Protein AF-A0A7V8BS96-F1 (afdb_monomer_lite)

Foldseek 3Di:
DPDQLQPLCPQPQLVVVLVVLLCLLQNPPDQPFWDKAKPPDDVLLQVLQLVQLDPDDDSPDGSSVSLSVSLSVQSSQCSRQQKWKWFWDDDPQHIHIHTQDHSQWDDDPQWIWGQDPVRDTDIDGCLRMQMQGQFVLCPTRVVSSVLSNVSSVLRVQDDPPVSVVVVCVVPVPDDNVVSNVVSQVVNCVSCVSLLDDGPDPPPCVVVDDPLSNLLSVLSNSLSSLSSSVSSVVSVQVVSCVSCVVNVHPMTMDIDGDNVNVVSVVVSVCSVVVNDDPVNSVVVVVVD

Structure (mmCIF, N/CA/C/O backbone):
data_AF-A0A7V8BS96-F1
#
_entry.id   AF-A0A7V8BS96-F1
#
loop_
_atom_site.group_PDB
_atom_site.id
_atom_site.type_symbol
_atom_site.label_atom_id
_atom_site.label_alt_id
_atom_site.label_comp_id
_atom_site.label_asym_id
_atom_site.label_entity_id
_atom_site.label_seq_id
_atom_site.pdbx_PDB_ins_code
_atom_site.Cartn_x
_atom_site.Cartn_y
_atom_site.Cartn_z
_atom_site.occupancy
_atom_site.B_iso_or_equiv
_atom_site.auth_seq_id
_atom_site.auth_comp_id
_atom_site.auth_asym_id
_atom_site.auth_atom_id
_atom_site.pdbx_PDB_model_num
ATOM 1 N N . MET A 1 1 ? 28.090 14.212 5.939 1.00 31.97 1 MET A N 1
ATOM 2 C CA . MET A 1 1 ? 26.744 14.794 5.754 1.00 31.97 1 MET A CA 1
ATOM 3 C C . MET A 1 1 ? 25.728 13.673 5.865 1.00 31.97 1 MET A C 1
ATOM 5 O O . MET A 1 1 ? 25.806 12.738 5.082 1.00 31.97 1 MET A O 1
ATOM 9 N N . LYS A 1 2 ? 24.848 13.698 6.874 1.00 28.78 2 LYS A N 1
ATOM 10 C CA . LYS A 1 2 ? 23.670 12.822 6.888 1.00 28.78 2 LYS A CA 1
ATOM 11 C C . LYS A 1 2 ? 22.695 13.436 5.888 1.00 28.78 2 LYS A C 1
ATOM 13 O O . LYS A 1 2 ? 22.121 14.475 6.190 1.00 28.78 2 LYS A O 1
ATOM 18 N N . THR A 1 3 ? 22.607 12.871 4.690 1.00 35.53 3 THR A N 1
ATOM 19 C CA . THR A 1 3 ? 21.490 13.151 3.784 1.00 35.53 3 THR A CA 1
ATOM 20 C C . THR A 1 3 ? 20.200 12.860 4.542 1.00 35.53 3 THR A C 1
ATOM 22 O O . THR A 1 3 ? 20.134 11.877 5.294 1.00 35.53 3 THR A O 1
ATOM 25 N N . ASN A 1 4 ? 19.209 13.745 4.426 1.00 46.50 4 ASN A N 1
ATOM 26 C CA . ASN A 1 4 ? 17.898 13.475 4.998 1.00 46.50 4 ASN A CA 1
ATOM 27 C C . ASN A 1 4 ? 17.419 12.162 4.380 1.00 46.50 4 ASN A C 1
ATOM 29 O O . ASN A 1 4 ? 17.617 11.923 3.187 1.00 46.50 4 ASN A O 1
ATOM 33 N N . SER A 1 5 ? 16.842 11.273 5.193 1.00 56.34 5 SER A N 1
ATOM 34 C CA . SER A 1 5 ? 16.535 9.905 4.759 1.00 56.34 5 SER A CA 1
ATOM 35 C C . SER A 1 5 ? 15.611 9.843 3.549 1.00 56.34 5 SER A C 1
ATOM 37 O O . SER A 1 5 ? 15.533 8.775 2.957 1.00 56.34 5 SER A O 1
ATOM 39 N N . ASP A 1 6 ? 14.985 10.966 3.189 1.00 63.28 6 ASP A N 1
ATOM 40 C CA . ASP A 1 6 ? 13.879 11.106 2.254 1.00 63.28 6 ASP A CA 1
ATOM 41 C C . ASP A 1 6 ? 14.216 11.991 1.035 1.00 63.28 6 ASP A C 1
ATOM 43 O O . ASP A 1 6 ? 13.359 12.177 0.174 1.00 63.28 6 ASP A O 1
ATOM 47 N N . ASP A 1 7 ? 15.457 12.488 0.899 1.00 63.16 7 ASP A N 1
ATOM 48 C CA . ASP A 1 7 ? 15.872 13.357 -0.227 1.00 63.16 7 ASP A CA 1
ATOM 49 C C . ASP A 1 7 ? 15.640 12.693 -1.602 1.00 63.16 7 ASP A C 1
ATOM 51 O O . ASP A 1 7 ? 15.415 13.359 -2.614 1.00 63.16 7 ASP A O 1
ATOM 55 N N . TYR A 1 8 ? 15.615 11.358 -1.633 1.00 65.31 8 TYR A N 1
ATOM 56 C CA . TYR A 1 8 ? 15.356 10.562 -2.832 1.00 65.31 8 TYR A CA 1
ATOM 57 C C . TYR A 1 8 ? 13.919 10.702 -3.376 1.00 65.31 8 TYR A C 1
ATOM 59 O O . TYR A 1 8 ? 13.655 10.379 -4.534 1.00 65.31 8 TYR A O 1
ATOM 67 N N . LEU A 1 9 ? 12.973 11.198 -2.569 1.00 64.94 9 LEU A N 1
ATOM 68 C CA . LEU A 1 9 ? 11.572 11.378 -2.969 1.00 64.94 9 LEU A CA 1
ATOM 69 C C . LEU A 1 9 ? 11.361 12.560 -3.927 1.00 64.94 9 LEU A C 1
ATOM 71 O O . LEU A 1 9 ? 10.287 12.677 -4.512 1.00 64.94 9 LEU A O 1
ATOM 75 N N . HIS A 1 10 ? 12.370 13.416 -4.111 1.00 69.19 10 HIS A N 1
ATOM 76 C CA . HIS A 1 10 ? 12.321 14.548 -5.041 1.00 69.19 10 HIS A CA 1
ATOM 77 C C . HIS A 1 10 ? 12.747 14.189 -6.472 1.00 69.19 10 HIS A C 1
ATOM 79 O O . HIS A 1 10 ? 12.665 15.027 -7.369 1.00 69.19 10 HIS A O 1
ATOM 85 N N . SER A 1 11 ? 13.178 12.946 -6.711 1.00 78.50 11 SER A N 1
ATOM 86 C CA . SER A 1 11 ? 13.461 12.446 -8.057 1.00 78.50 11 SER A CA 1
ATOM 87 C C . SER A 1 11 ? 12.189 12.437 -8.914 1.00 78.50 11 SER A C 1
ATOM 89 O O . SER A 1 11 ? 11.176 11.861 -8.518 1.00 78.50 11 SER A O 1
ATOM 91 N N . ALA A 1 12 ? 12.247 13.024 -10.115 1.00 77.62 12 ALA A N 1
ATOM 92 C CA . ALA A 1 12 ? 11.118 13.056 -11.049 1.00 77.62 12 ALA A CA 1
ATOM 93 C C . ALA A 1 12 ? 10.654 11.640 -11.431 1.00 77.62 12 ALA A C 1
ATOM 95 O O . ALA A 1 12 ? 9.458 11.349 -11.433 1.00 77.62 12 ALA A O 1
ATOM 96 N N . THR A 1 13 ? 11.598 10.728 -11.683 1.00 80.31 13 THR A N 1
ATOM 97 C CA . THR A 1 13 ? 11.292 9.321 -11.969 1.00 80.31 13 THR A CA 1
ATOM 98 C C . THR A 1 13 ? 10.613 8.624 -10.792 1.00 80.31 13 THR A C 1
ATOM 100 O O . THR A 1 13 ? 9.647 7.885 -10.994 1.00 80.31 13 THR A O 1
ATOM 103 N N . VAL A 1 14 ? 11.088 8.864 -9.565 1.00 86.81 14 VAL A N 1
ATOM 104 C CA . VAL A 1 14 ? 10.445 8.323 -8.360 1.00 86.81 14 VAL A CA 1
ATOM 105 C C . VAL A 1 14 ? 9.047 8.906 -8.225 1.00 86.81 14 VAL A C 1
ATOM 107 O O . VAL A 1 14 ? 8.104 8.143 -8.080 1.00 86.81 14 VAL A O 1
ATOM 110 N N . HIS A 1 15 ? 8.878 10.218 -8.365 1.00 86.94 15 HIS A N 1
ATOM 111 C CA . HIS A 1 15 ? 7.572 10.865 -8.279 1.00 86.94 15 HIS A CA 1
ATOM 112 C C . HIS A 1 15 ? 6.551 10.262 -9.255 1.00 86.94 15 HIS A C 1
ATOM 114 O O . HIS A 1 15 ? 5.447 9.915 -8.842 1.00 86.94 15 HIS A O 1
ATOM 120 N N . MET A 1 16 ? 6.923 10.075 -10.528 1.00 87.94 16 MET A N 1
ATOM 121 C CA . MET A 1 16 ? 6.046 9.441 -11.523 1.00 87.94 16 MET A CA 1
ATOM 122 C C . MET A 1 16 ? 5.705 7.997 -11.150 1.00 87.94 16 MET A C 1
ATOM 124 O O . MET A 1 16 ? 4.547 7.599 -11.230 1.00 87.94 16 MET A O 1
ATOM 128 N N . PHE A 1 17 ? 6.694 7.226 -10.684 1.00 91.31 17 PHE A N 1
ATOM 129 C CA . PHE A 1 17 ? 6.448 5.873 -10.193 1.00 91.31 17 PHE A CA 1
ATOM 130 C C . PHE A 1 17 ? 5.466 5.864 -9.017 1.00 91.31 17 PHE A C 1
ATOM 132 O O . PHE A 1 17 ? 4.531 5.068 -9.014 1.00 91.31 17 PHE A O 1
ATOM 139 N N . LEU A 1 18 ? 5.655 6.743 -8.030 1.00 91.88 18 LEU A N 1
ATOM 140 C CA . LEU A 1 18 ? 4.786 6.834 -6.858 1.00 91.88 18 LEU A CA 1
ATOM 141 C C . LEU A 1 18 ? 3.351 7.203 -7.259 1.00 91.88 18 LEU A C 1
ATOM 143 O O . LEU A 1 18 ? 2.397 6.604 -6.760 1.00 91.88 18 LEU A O 1
ATOM 147 N N . GLU A 1 19 ? 3.196 8.155 -8.178 1.00 88.81 19 GLU A N 1
ATOM 148 C CA . GLU A 1 19 ? 1.904 8.563 -8.730 1.00 88.81 19 GLU A CA 1
ATOM 149 C C . GLU A 1 19 ? 1.204 7.385 -9.426 1.00 88.81 19 GLU A C 1
ATOM 151 O O . GLU A 1 19 ? 0.099 7.003 -9.038 1.00 88.81 19 GLU A O 1
ATOM 156 N N . ASP A 1 20 ? 1.865 6.754 -10.400 1.00 90.44 20 ASP A N 1
ATOM 157 C CA . ASP A 1 20 ? 1.295 5.643 -11.168 1.00 90.44 20 ASP A CA 1
ATOM 158 C C . ASP A 1 20 ? 0.990 4.431 -10.283 1.00 90.44 20 ASP A C 1
ATOM 160 O O . ASP A 1 20 ? -0.046 3.775 -10.434 1.00 90.44 20 ASP A O 1
ATOM 164 N N . PHE A 1 21 ? 1.873 4.133 -9.328 1.00 92.38 21 PHE A N 1
ATOM 165 C CA . PHE A 1 21 ? 1.710 2.986 -8.452 1.00 92.38 21 PHE A CA 1
ATOM 166 C C . PHE A 1 21 ? 0.558 3.193 -7.465 1.00 92.38 21 PHE A C 1
ATOM 168 O O . PHE A 1 21 ? -0.299 2.316 -7.360 1.00 92.38 21 PHE A O 1
ATOM 175 N N . SER A 1 22 ? 0.482 4.358 -6.814 1.00 90.56 22 SER A N 1
ATOM 176 C CA . SER A 1 22 ? -0.591 4.683 -5.863 1.00 90.56 22 SER A CA 1
ATOM 177 C C . SER A 1 22 ? -1.971 4.744 -6.522 1.00 90.56 22 SER A C 1
ATOM 179 O O . SER A 1 22 ? -2.917 4.150 -5.998 1.00 90.56 22 SER A O 1
ATOM 181 N N . ASN A 1 23 ? -2.077 5.365 -7.701 1.00 86.25 23 ASN A N 1
ATOM 182 C CA . ASN A 1 23 ? -3.340 5.499 -8.428 1.00 86.25 23 ASN A CA 1
ATOM 183 C C . ASN A 1 23 ? -3.934 4.153 -8.862 1.00 86.25 23 ASN A C 1
ATOM 185 O O . ASN A 1 23 ? -5.154 4.014 -8.916 1.00 86.25 23 ASN A O 1
ATOM 189 N N . GLY A 1 24 ? -3.110 3.143 -9.151 1.00 87.38 24 GLY A N 1
ATOM 190 C CA . GLY A 1 24 ? -3.628 1.820 -9.512 1.00 87.38 24 GLY A CA 1
ATOM 191 C C . GLY A 1 24 ? -3.949 0.905 -8.327 1.00 87.38 24 GLY A C 1
ATOM 192 O O . GLY A 1 24 ? -4.625 -0.105 -8.530 1.00 87.38 24 GLY A O 1
ATOM 193 N N . ILE A 1 25 ? -3.519 1.249 -7.102 1.00 90.25 25 ILE A N 1
ATOM 194 C CA . ILE A 1 25 ? -3.887 0.514 -5.879 1.00 90.25 25 ILE A CA 1
ATOM 195 C C . ILE A 1 25 ? -5.345 0.821 -5.526 1.00 90.25 25 ILE A C 1
ATOM 197 O O . ILE A 1 25 ? -6.174 -0.086 -5.515 1.00 90.25 25 ILE A O 1
ATOM 201 N N . ILE A 1 26 ? -5.697 2.089 -5.288 1.00 86.69 26 ILE A N 1
ATOM 202 C CA . ILE A 1 26 ? -7.090 2.512 -5.061 1.00 86.69 26 ILE A CA 1
ATOM 203 C C . ILE A 1 26 ? -7.372 3.761 -5.908 1.00 86.69 26 ILE A C 1
ATOM 205 O O . ILE A 1 26 ? -7.056 4.871 -5.474 1.00 86.69 26 ILE A O 1
ATOM 209 N N . PRO A 1 27 ? -7.980 3.602 -7.098 1.00 78.00 27 PRO A N 1
ATOM 210 C CA . PRO A 1 27 ? -8.189 4.707 -8.028 1.00 78.00 27 PRO A CA 1
ATOM 211 C C . PRO A 1 27 ? -9.052 5.837 -7.456 1.00 78.00 27 PRO A C 1
ATOM 213 O O . PRO A 1 27 ? -9.995 5.614 -6.685 1.00 78.00 27 PRO A O 1
ATOM 216 N N . TYR A 1 28 ? -8.760 7.069 -7.873 1.00 72.94 28 TYR A N 1
ATOM 217 C CA . TYR A 1 28 ? -9.644 8.216 -7.660 1.00 72.94 28 TYR A CA 1
ATOM 218 C C . TYR A 1 28 ? -10.843 8.144 -8.610 1.00 72.94 28 TYR A C 1
ATOM 220 O O . TYR A 1 28 ? -10.723 7.690 -9.743 1.00 72.94 28 TYR A O 1
ATOM 228 N N . GLY A 1 29 ? -12.021 8.567 -8.145 1.00 66.56 29 GLY A N 1
ATOM 229 C CA . GLY A 1 29 ? -13.239 8.618 -8.969 1.00 66.56 29 GLY A CA 1
ATOM 230 C C . GLY A 1 29 ? -13.900 7.266 -9.273 1.00 66.56 29 GLY A C 1
ATOM 231 O O . GLY A 1 29 ? -15.069 7.243 -9.647 1.00 66.56 29 GLY A O 1
ATOM 232 N N . HIS A 1 30 ? -13.218 6.143 -9.034 1.00 63.84 30 HIS A N 1
ATOM 233 C CA . HIS A 1 30 ? -13.801 4.805 -9.118 1.00 63.84 30 HIS A CA 1
ATOM 234 C C . HIS A 1 30 ? -13.904 4.166 -7.735 1.00 63.84 30 HIS A C 1
ATOM 236 O O . HIS A 1 30 ? -12.963 4.188 -6.939 1.00 63.84 30 HIS A O 1
ATOM 242 N N . ARG A 1 31 ? -15.072 3.591 -7.436 1.00 65.81 31 ARG A N 1
ATOM 243 C CA . ARG A 1 31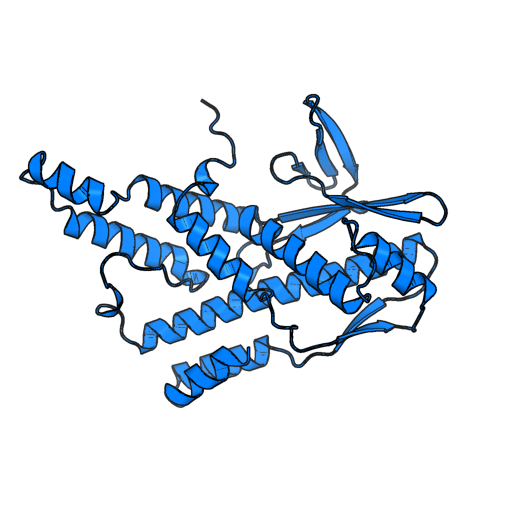 ? -15.229 2.723 -6.269 1.00 65.81 31 ARG A CA 1
ATOM 244 C C . ARG A 1 31 ? -14.614 1.365 -6.617 1.00 65.81 31 ARG A C 1
ATOM 246 O O . ARG A 1 31 ? -14.956 0.833 -7.673 1.00 65.81 31 ARG A O 1
ATOM 253 N N . PRO A 1 32 ? -13.720 0.810 -5.775 1.00 67.38 32 PRO A N 1
ATOM 254 C CA . PRO A 1 32 ? -13.247 -0.549 -5.981 1.00 67.38 32 PRO A CA 1
ATOM 255 C C . PRO A 1 32 ? -14.453 -1.482 -6.089 1.00 67.38 32 PRO A C 1
ATOM 257 O O . PRO A 1 32 ? -15.445 -1.297 -5.382 1.00 67.38 32 PRO A O 1
ATOM 260 N N . SER A 1 33 ? -14.373 -2.481 -6.966 1.00 66.38 33 SER A N 1
ATOM 261 C CA . SER A 1 33 ? -15.380 -3.533 -7.038 1.00 66.38 33 SER A CA 1
ATOM 262 C C . SER A 1 33 ? -15.438 -4.244 -5.686 1.00 66.38 33 SER A C 1
ATOM 264 O O . SER A 1 33 ? -14.505 -4.957 -5.312 1.00 66.38 33 SER A O 1
ATOM 266 N N . GLY A 1 34 ? -16.506 -4.020 -4.928 1.00 74.50 34 GLY A N 1
ATOM 267 C CA . GLY A 1 34 ? -16.757 -4.698 -3.663 1.00 74.50 34 GLY A CA 1
ATOM 268 C C . GLY A 1 34 ? -17.340 -3.798 -2.580 1.00 74.50 34 GLY A C 1
ATOM 269 O O . GLY A 1 34 ? -17.236 -2.572 -2.621 1.00 74.50 34 GLY A O 1
ATOM 270 N N . THR A 1 35 ? -17.955 -4.438 -1.595 1.00 85.00 35 THR A N 1
ATOM 271 C CA . THR A 1 35 ? -18.598 -3.791 -0.446 1.00 85.00 35 THR A CA 1
ATOM 272 C C . THR A 1 35 ? -17.991 -4.299 0.849 1.00 85.00 35 THR A C 1
ATOM 274 O O . THR A 1 35 ? -17.805 -5.502 1.022 1.00 85.00 35 THR A O 1
ATOM 277 N N . PHE A 1 36 ? -17.683 -3.378 1.756 1.00 89.12 36 PHE A N 1
ATOM 278 C CA . PHE A 1 36 ? -17.255 -3.691 3.108 1.00 89.12 36 PHE A CA 1
ATOM 279 C C . PHE A 1 36 ? -18.485 -3.801 4.005 1.00 89.12 36 PHE A C 1
ATOM 281 O O . PHE A 1 36 ? -19.352 -2.928 3.996 1.00 89.12 36 PHE A O 1
ATOM 288 N N . VAL A 1 37 ? -18.566 -4.886 4.767 1.00 91.31 37 VAL A N 1
ATOM 289 C CA . VAL A 1 37 ? -19.692 -5.180 5.655 1.00 91.31 37 VAL A CA 1
ATOM 290 C C . VAL A 1 37 ? -19.144 -5.560 7.020 1.00 91.31 37 VAL A C 1
ATOM 292 O O . VAL A 1 37 ? -18.238 -6.384 7.113 1.00 91.31 37 VAL A O 1
ATOM 295 N N . VAL A 1 38 ? -19.700 -4.972 8.078 1.00 92.94 38 VAL A N 1
ATOM 296 C CA . VAL A 1 38 ? -19.394 -5.374 9.453 1.00 92.94 38 VAL A CA 1
ATOM 297 C C . VAL A 1 38 ? -20.292 -6.545 9.842 1.00 92.94 38 VAL A C 1
ATOM 299 O O . VAL A 1 38 ? -21.512 -6.487 9.655 1.00 92.94 38 VAL A O 1
ATOM 302 N N . LYS A 1 39 ? -19.699 -7.620 10.368 1.00 92.62 39 LYS A N 1
ATOM 303 C CA . LYS A 1 39 ? -20.416 -8.824 10.795 1.00 92.62 39 LYS A CA 1
ATOM 304 C C . LYS A 1 39 ? -20.089 -9.222 12.239 1.00 92.62 39 LYS A C 1
ATOM 306 O O . LYS A 1 39 ? -18.915 -9.271 12.585 1.00 92.62 39 LYS A O 1
ATOM 311 N N . PRO A 1 40 ? -21.101 -9.566 13.062 1.00 91.81 40 PRO A N 1
ATOM 312 C CA . PRO A 1 40 ? -22.515 -9.232 12.872 1.00 91.81 40 PRO A CA 1
ATOM 313 C C . PRO A 1 40 ? -22.711 -7.713 12.733 1.00 91.81 40 PRO A C 1
ATOM 315 O O . PRO A 1 40 ? -21.876 -6.929 13.173 1.00 91.81 40 PRO A O 1
ATOM 318 N N . ARG A 1 41 ? -23.810 -7.289 12.099 1.00 92.00 41 ARG A N 1
ATOM 319 C CA . ARG A 1 41 ? -24.085 -5.859 11.902 1.00 92.00 41 ARG A CA 1
ATOM 320 C C . ARG A 1 41 ? -24.196 -5.158 13.256 1.00 92.00 41 ARG A C 1
ATOM 322 O O . ARG A 1 41 ? -24.980 -5.579 14.104 1.00 92.00 41 ARG A O 1
ATOM 329 N N . ASN A 1 42 ? -23.452 -4.069 13.425 1.00 92.88 42 ASN A N 1
ATOM 330 C CA . ASN A 1 42 ? -23.476 -3.252 14.633 1.00 92.88 42 ASN A CA 1
ATOM 331 C C . ASN A 1 42 ? -23.316 -1.775 14.264 1.00 92.88 42 ASN A C 1
ATOM 333 O O . ASN A 1 42 ? -22.211 -1.289 14.040 1.00 92.88 42 ASN A O 1
ATOM 337 N N . GLU A 1 43 ? -24.431 -1.049 14.225 1.00 92.75 43 GLU A N 1
ATOM 338 C CA . GLU A 1 43 ? -24.459 0.343 13.759 1.00 92.75 43 GLU A CA 1
ATOM 339 C C . GLU A 1 43 ? -23.678 1.299 14.670 1.00 92.75 43 GLU A C 1
ATOM 341 O O . GLU A 1 43 ? -23.095 2.273 14.193 1.00 92.75 43 GLU A O 1
ATOM 346 N N . ALA A 1 44 ? -23.628 1.018 15.976 1.00 91.56 44 ALA A N 1
ATOM 347 C CA . ALA A 1 44 ? -22.850 1.816 16.918 1.00 91.56 44 ALA A CA 1
ATOM 348 C C . ALA A 1 44 ? -21.348 1.673 16.641 1.00 91.56 44 ALA A C 1
ATOM 350 O O . ALA A 1 44 ? -20.636 2.673 16.557 1.00 91.56 44 ALA A O 1
ATOM 351 N N . PHE A 1 45 ? -20.880 0.442 16.421 1.00 92.31 45 PHE A N 1
ATOM 352 C CA . PHE A 1 45 ? -19.489 0.182 16.064 1.00 92.31 45 PHE A CA 1
ATOM 353 C C . PHE A 1 45 ? -19.135 0.729 14.674 1.00 92.31 45 PHE A C 1
ATOM 355 O O . PHE A 1 45 ? -18.084 1.341 14.506 1.00 92.31 45 PHE A O 1
ATOM 362 N N . GLU A 1 46 ? -20.029 0.595 13.690 1.00 92.94 46 GLU A N 1
ATOM 363 C CA . GLU A 1 46 ? -19.849 1.199 12.364 1.00 92.94 46 GLU A CA 1
ATOM 364 C C . GLU A 1 46 ? -19.688 2.723 12.447 1.00 92.94 46 GLU A C 1
ATOM 366 O O . GLU A 1 46 ? -18.831 3.291 11.767 1.00 92.94 46 GLU A O 1
ATOM 371 N N . LYS A 1 47 ? -20.465 3.386 13.314 1.00 90.81 47 LYS A N 1
ATOM 372 C CA . LYS A 1 47 ? -20.344 4.824 13.572 1.00 90.81 47 LYS A CA 1
ATOM 373 C C . LYS A 1 47 ? -18.995 5.175 14.204 1.00 90.81 47 LYS A C 1
ATOM 375 O O . LYS A 1 47 ? -18.344 6.096 13.719 1.00 90.81 47 LYS A O 1
ATOM 380 N N . ILE A 1 48 ? -18.557 4.426 15.221 1.00 91.00 48 ILE A N 1
ATOM 381 C CA . ILE A 1 48 ? -17.234 4.609 15.841 1.00 91.00 48 ILE A CA 1
ATOM 382 C C . ILE A 1 48 ? -16.144 4.476 14.778 1.00 91.00 48 ILE A C 1
ATOM 384 O O . ILE A 1 48 ? -15.324 5.373 14.623 1.00 91.00 48 ILE A O 1
ATOM 388 N N . MET A 1 49 ? -16.158 3.398 13.993 1.00 92.31 49 MET A N 1
ATOM 389 C CA . MET A 1 49 ? -15.140 3.165 12.970 1.00 92.31 49 MET A CA 1
ATOM 390 C C . MET A 1 49 ? -15.151 4.231 11.878 1.00 92.31 49 MET A C 1
ATOM 392 O O . MET A 1 49 ? -14.092 4.665 11.437 1.00 92.31 49 MET A O 1
ATOM 396 N N . ARG A 1 50 ? -16.325 4.712 11.470 1.00 90.62 50 ARG A N 1
ATOM 397 C CA . ARG A 1 50 ? -16.428 5.840 10.543 1.00 90.62 50 ARG A CA 1
ATOM 398 C C . ARG A 1 50 ? -15.725 7.081 11.100 1.00 90.62 50 ARG A C 1
ATOM 400 O O . ARG A 1 50 ? -14.953 7.713 10.380 1.00 90.62 50 ARG A O 1
ATOM 407 N N . ASP A 1 51 ? -15.969 7.404 12.365 1.00 87.94 51 ASP A N 1
ATOM 408 C CA . ASP A 1 51 ? -15.401 8.584 13.020 1.00 87.94 51 ASP A CA 1
ATOM 409 C C . ASP A 1 51 ? -13.880 8.416 13.256 1.00 87.94 51 ASP A C 1
ATOM 411 O O . ASP A 1 51 ? -13.121 9.369 13.113 1.00 87.94 51 ASP A O 1
ATOM 415 N N . VAL A 1 52 ? -13.411 7.189 13.507 1.00 90.19 52 VAL A N 1
ATOM 416 C CA . VAL A 1 52 ? -11.986 6.829 13.652 1.00 90.19 52 VAL A CA 1
ATOM 417 C C . VAL A 1 52 ? -11.209 6.968 12.342 1.00 90.19 52 VAL A C 1
ATOM 419 O O . VAL A 1 52 ? -10.053 7.391 12.34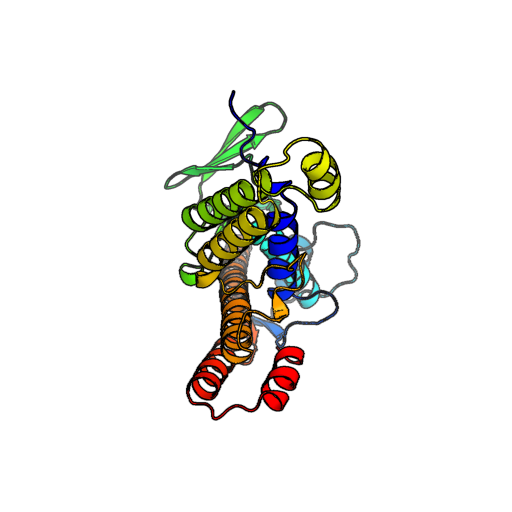2 1.00 90.19 52 VAL A O 1
ATOM 422 N N . LEU A 1 53 ? -11.820 6.581 11.221 1.00 90.25 53 LEU A N 1
ATOM 423 C CA . LEU A 1 53 ? -11.178 6.588 9.903 1.00 90.25 53 LEU A CA 1
ATOM 424 C C . LEU A 1 53 ? -11.189 7.978 9.248 1.00 90.25 53 LEU A C 1
ATOM 426 O O . LEU A 1 53 ? -10.338 8.273 8.401 1.00 90.25 53 LEU A O 1
ATOM 430 N N . HIS A 1 54 ? -12.115 8.853 9.646 1.00 82.69 54 HIS A N 1
ATOM 431 C CA . HIS A 1 54 ? -12.174 10.232 9.170 1.00 82.69 54 HIS A CA 1
ATOM 432 C C . HIS A 1 54 ? -11.332 11.182 10.027 1.00 82.69 54 HIS A C 1
ATOM 434 O O . HIS A 1 54 ? -11.665 11.496 11.161 1.00 82.69 54 HIS A O 1
ATOM 440 N N . SER A 1 55 ? -10.277 11.745 9.432 1.00 57.97 55 SER A N 1
ATOM 441 C CA . SER A 1 55 ? -9.439 12.768 10.077 1.00 57.97 55 SER A CA 1
ATOM 442 C C . SER A 1 55 ? -9.860 14.221 9.784 1.00 57.97 55 SER A C 1
ATOM 444 O O . SER A 1 55 ? -9.257 15.136 10.334 1.00 57.97 55 SER A O 1
ATOM 446 N N . GLU A 1 56 ? -10.845 14.470 8.906 1.00 55.22 56 GLU A N 1
ATOM 447 C CA . GLU A 1 56 ? -11.188 15.823 8.419 1.00 55.22 56 GLU A CA 1
ATOM 448 C C . GLU A 1 56 ? -12.701 16.124 8.379 1.00 55.22 56 GLU A C 1
ATOM 450 O O . GLU A 1 56 ? -13.537 15.229 8.282 1.00 55.22 56 GLU A O 1
ATOM 455 N N . ARG A 1 57 ? -13.024 17.429 8.432 1.00 44.56 57 ARG A N 1
ATOM 456 C CA . ARG A 1 57 ? -14.310 18.096 8.762 1.00 44.56 57 ARG A CA 1
ATOM 457 C C . ARG A 1 57 ? -15.548 17.792 7.887 1.00 44.56 57 ARG A C 1
ATOM 459 O O . ARG A 1 57 ? -16.561 18.470 8.045 1.00 44.56 57 ARG A O 1
ATOM 466 N N . TYR A 1 58 ? -15.532 16.798 7.001 1.00 48.78 58 TYR A N 1
ATOM 467 C CA . TYR A 1 58 ? -16.680 16.470 6.141 1.00 48.78 58 TYR A CA 1
ATOM 468 C C . TYR A 1 58 ? -17.352 15.157 6.571 1.00 48.78 58 TYR A C 1
ATOM 470 O O . TYR A 1 58 ? -17.117 14.097 6.003 1.00 48.78 58 TYR A O 1
ATOM 478 N N . SER A 1 59 ? -18.243 15.243 7.565 1.00 52.47 59 SER A N 1
ATOM 479 C CA . SER A 1 59 ? -18.954 14.115 8.200 1.00 52.47 59 SER A CA 1
ATOM 480 C C . SER A 1 59 ? -20.099 13.492 7.376 1.00 52.47 59 SER A C 1
ATOM 482 O O . SER A 1 59 ? -20.964 12.817 7.931 1.00 52.47 59 SER A O 1
ATOM 484 N N . ARG A 1 60 ? -20.156 13.727 6.057 1.00 57.53 60 ARG A N 1
ATOM 485 C CA . ARG A 1 60 ? -21.297 13.313 5.211 1.00 57.53 60 ARG A CA 1
ATOM 486 C C . ARG A 1 60 ? -21.158 11.925 4.577 1.00 57.53 60 ARG A C 1
ATOM 488 O O . ARG A 1 60 ? -22.077 11.492 3.890 1.00 57.53 60 ARG A O 1
ATOM 495 N N . TYR A 1 61 ? -20.038 11.243 4.789 1.00 69.75 61 TYR A N 1
ATOM 496 C CA . TYR A 1 61 ? -19.729 9.972 4.138 1.00 69.75 61 TYR A CA 1
ATOM 497 C C . TYR A 1 61 ? -20.135 8.763 4.996 1.00 69.75 61 TYR A C 1
ATOM 499 O O . TYR A 1 61 ? -20.106 8.819 6.225 1.00 69.75 61 TYR A O 1
ATOM 507 N N . GLY A 1 62 ? -20.559 7.672 4.350 1.00 87.12 62 GLY A N 1
ATOM 508 C CA . GLY A 1 62 ? -20.833 6.396 5.023 1.00 87.12 62 GLY A CA 1
ATOM 509 C C . GLY A 1 62 ? -19.544 5.623 5.319 1.00 87.12 62 GLY A C 1
ATOM 510 O O . GLY A 1 62 ? -18.504 5.921 4.738 1.00 87.12 62 GLY A O 1
ATOM 511 N N . LEU A 1 63 ? -19.616 4.587 6.165 1.00 89.69 63 LEU A N 1
ATOM 512 C CA . LEU A 1 63 ? -18.453 3.769 6.551 1.00 89.69 63 LEU A CA 1
ATOM 513 C C . LEU A 1 63 ? -17.656 3.249 5.341 1.00 89.69 63 LEU A C 1
ATOM 515 O O . LEU A 1 63 ? -16.428 3.261 5.357 1.00 89.69 63 LEU A O 1
ATOM 519 N N . GLN A 1 64 ? -18.350 2.837 4.277 1.00 89.19 64 GLN A N 1
ATOM 520 C CA . GLN A 1 64 ? -17.735 2.386 3.026 1.00 89.19 64 GLN A CA 1
ATOM 521 C C . GLN A 1 64 ? -16.771 3.430 2.443 1.00 89.19 64 GLN A C 1
ATOM 523 O O . GLN A 1 64 ? -15.645 3.100 2.077 1.00 89.19 64 GLN A O 1
ATOM 528 N N . ASP A 1 65 ? -17.211 4.684 2.350 1.00 87.25 65 ASP A N 1
ATOM 529 C CA . ASP A 1 65 ? -16.413 5.772 1.788 1.00 87.25 65 ASP A CA 1
ATOM 530 C C . ASP A 1 65 ? -15.243 6.114 2.728 1.00 87.25 65 ASP A C 1
ATOM 532 O O . ASP A 1 65 ? -14.116 6.282 2.265 1.00 87.25 65 ASP A O 1
ATOM 536 N N . SER A 1 66 ? -15.467 6.089 4.049 1.00 89.94 66 SER A N 1
ATOM 537 C CA . SER A 1 66 ? -14.415 6.286 5.058 1.00 89.94 66 SER A CA 1
ATOM 538 C C . SER A 1 66 ? -13.308 5.238 4.961 1.00 89.94 66 SER A C 1
ATOM 540 O O . SER A 1 66 ? -12.126 5.574 5.033 1.00 89.94 66 SER A O 1
ATOM 542 N N . ILE A 1 67 ? -13.677 3.968 4.763 1.00 91.50 67 ILE A N 1
ATOM 543 C CA . ILE A 1 67 ? -12.726 2.871 4.561 1.00 91.50 67 ILE A CA 1
ATOM 544 C C . ILE A 1 67 ? -11.915 3.098 3.286 1.00 91.50 67 ILE A C 1
ATOM 546 O O . ILE A 1 67 ? -10.694 2.953 3.312 1.00 91.50 67 ILE A O 1
ATOM 550 N N . ILE A 1 68 ? -12.567 3.466 2.179 1.00 89.12 68 ILE A N 1
ATOM 551 C CA . ILE A 1 68 ? -11.890 3.700 0.898 1.00 89.12 68 ILE A CA 1
ATOM 552 C C . ILE A 1 68 ? -10.902 4.867 1.013 1.00 89.12 68 ILE A C 1
ATOM 554 O O . ILE A 1 68 ? -9.755 4.738 0.585 1.00 89.12 68 ILE A O 1
ATOM 558 N N . ASP A 1 69 ? -11.307 5.984 1.613 1.00 88.69 69 ASP A N 1
ATOM 559 C CA . ASP A 1 69 ? -10.443 7.156 1.769 1.00 88.69 69 ASP A CA 1
ATOM 560 C C . ASP A 1 69 ? -9.279 6.891 2.721 1.00 88.69 69 ASP A C 1
ATOM 562 O O . ASP A 1 69 ? -8.140 7.278 2.442 1.00 88.69 69 ASP A O 1
ATOM 566 N N . PHE A 1 70 ? -9.525 6.179 3.819 1.00 92.00 70 PHE A N 1
ATOM 567 C CA . PHE A 1 70 ? -8.453 5.747 4.704 1.00 92.00 70 PHE A CA 1
ATOM 568 C C . PHE A 1 70 ? -7.482 4.806 3.980 1.00 92.00 70 PHE A C 1
ATOM 570 O O . PHE A 1 70 ? -6.268 4.996 4.046 1.00 92.00 70 PHE A O 1
ATOM 577 N N . ALA A 1 71 ? -7.992 3.846 3.211 1.00 92.06 71 ALA A N 1
ATOM 578 C CA . ALA A 1 71 ? -7.168 2.937 2.429 1.00 92.06 71 ALA A CA 1
ATOM 579 C C . ALA A 1 71 ? -6.333 3.676 1.363 1.00 92.06 71 ALA A C 1
ATOM 581 O O . ALA A 1 71 ? -5.180 3.304 1.153 1.00 92.06 71 ALA A O 1
ATOM 582 N N . ARG A 1 72 ? -6.846 4.761 0.754 1.00 90.75 72 ARG A N 1
ATOM 583 C CA . ARG A 1 72 ? -6.067 5.657 -0.131 1.00 90.75 72 ARG A CA 1
ATOM 584 C C . ARG A 1 72 ? -4.934 6.370 0.609 1.00 90.75 72 ARG A C 1
ATOM 586 O O . ARG A 1 72 ? -3.814 6.457 0.105 1.00 90.75 72 ARG A O 1
ATOM 593 N N . LYS A 1 73 ? -5.195 6.868 1.823 1.00 90.75 73 LYS A N 1
ATOM 594 C CA . LYS A 1 73 ? -4.154 7.482 2.669 1.00 90.75 73 LYS A CA 1
ATOM 595 C C . LYS A 1 73 ? -3.058 6.472 3.005 1.00 90.75 73 LYS A C 1
ATOM 597 O O . LYS A 1 73 ? -1.873 6.778 2.869 1.00 90.75 73 LYS A O 1
ATOM 602 N N . VAL A 1 74 ? -3.450 5.253 3.379 1.00 93.50 74 VAL A N 1
ATOM 603 C CA . VAL A 1 74 ? -2.517 4.148 3.628 1.00 93.50 74 VAL A CA 1
ATOM 604 C C . VAL A 1 74 ? -1.745 3.791 2.362 1.00 93.50 74 VAL A C 1
ATOM 606 O O . VAL A 1 74 ? -0.529 3.657 2.436 1.00 93.50 74 VAL A O 1
ATOM 609 N N . SER A 1 75 ? -2.394 3.681 1.198 1.00 93.38 75 SER A N 1
ATOM 610 C CA . SER A 1 75 ? -1.696 3.354 -0.049 1.00 93.38 75 SER A CA 1
ATOM 611 C C . SER A 1 75 ? -0.661 4.413 -0.407 1.00 93.38 75 SER A C 1
ATOM 613 O O . SER A 1 75 ? 0.448 4.059 -0.783 1.00 93.38 75 SER A O 1
ATOM 615 N N . TYR A 1 76 ? -0.974 5.700 -0.235 1.00 91.25 76 TYR A N 1
ATOM 616 C CA . TYR A 1 76 ? -0.005 6.774 -0.456 1.00 91.25 76 TYR A CA 1
ATOM 617 C C . TYR A 1 76 ? 1.197 6.663 0.494 1.00 91.25 76 TYR A C 1
ATOM 619 O O . TYR A 1 76 ? 2.348 6.744 0.066 1.00 91.25 76 TYR A O 1
ATOM 627 N N . SER A 1 77 ? 0.932 6.416 1.777 1.00 91.88 77 SER A N 1
ATOM 628 C CA . SER A 1 77 ? 1.961 6.241 2.803 1.00 91.88 77 SER A CA 1
ATOM 629 C C . SER A 1 77 ? 2.855 5.020 2.525 1.00 91.88 77 SER A C 1
ATOM 631 O O . SER A 1 77 ? 4.080 5.144 2.489 1.00 91.88 77 SER A O 1
ATOM 633 N N . LEU A 1 78 ? 2.257 3.870 2.197 1.00 93.25 78 LEU A N 1
ATOM 634 C CA . LEU A 1 78 ? 2.967 2.661 1.780 1.00 93.25 78 LEU A CA 1
ATOM 635 C C . LEU A 1 78 ? 3.819 2.915 0.539 1.00 93.25 78 LEU A C 1
ATOM 637 O O . LEU A 1 78 ? 5.012 2.637 0.545 1.00 93.25 78 LEU A O 1
ATOM 641 N N . VAL A 1 79 ? 3.238 3.459 -0.528 1.00 93.00 79 VAL A N 1
ATOM 642 C CA . VAL A 1 79 ? 3.961 3.692 -1.782 1.00 93.00 79 VAL A CA 1
ATOM 643 C C . VAL A 1 79 ? 5.130 4.649 -1.565 1.00 93.00 79 VAL A C 1
ATOM 645 O O . VAL A 1 79 ? 6.200 4.427 -2.121 1.00 93.00 79 VAL A O 1
ATOM 648 N N . ARG A 1 80 ? 4.987 5.664 -0.714 1.00 90.62 80 ARG A N 1
ATOM 649 C CA . ARG A 1 80 ? 6.047 6.647 -0.475 1.00 90.62 80 ARG A CA 1
ATOM 650 C C . ARG A 1 80 ? 7.144 6.163 0.477 1.00 90.62 80 ARG A C 1
ATOM 652 O O . ARG A 1 80 ? 8.303 6.490 0.256 1.00 90.62 80 ARG A O 1
ATOM 659 N N . TYR A 1 81 ? 6.799 5.397 1.511 1.00 89.44 81 TYR A N 1
ATOM 660 C CA . TYR A 1 81 ? 7.719 5.086 2.619 1.00 89.44 81 TYR A CA 1
ATOM 661 C C . TYR A 1 81 ? 7.935 3.585 2.872 1.00 89.44 81 TYR A C 1
ATOM 663 O O . TYR A 1 81 ? 8.724 3.195 3.738 1.00 89.44 81 TYR A O 1
ATOM 671 N N . GLY A 1 82 ? 7.211 2.732 2.151 1.00 91.44 82 GLY A N 1
ATOM 672 C CA . GLY A 1 82 ? 7.177 1.280 2.321 1.00 91.44 82 GLY A CA 1
ATOM 673 C C . GLY A 1 82 ? 6.367 0.800 3.525 1.00 91.44 82 GLY A C 1
ATOM 674 O O . GLY A 1 82 ? 6.212 -0.404 3.695 1.00 91.44 82 GLY A O 1
ATOM 675 N N . ILE A 1 83 ? 5.869 1.711 4.364 1.00 92.00 83 ILE A N 1
ATOM 676 C CA . ILE A 1 83 ? 5.202 1.391 5.624 1.00 92.00 83 ILE A CA 1
ATOM 677 C C . ILE A 1 83 ? 4.222 2.501 6.023 1.00 92.00 83 ILE A C 1
ATOM 679 O O . ILE A 1 83 ? 4.420 3.651 5.644 1.00 92.00 83 ILE A O 1
ATOM 683 N N . ALA A 1 84 ? 3.184 2.178 6.793 1.00 93.31 84 ALA A N 1
ATOM 684 C CA . ALA A 1 84 ? 2.335 3.148 7.481 1.00 93.31 84 ALA A CA 1
ATOM 685 C C . ALA A 1 84 ? 2.000 2.634 8.884 1.00 93.31 84 ALA A C 1
ATOM 687 O O . ALA A 1 84 ? 1.583 1.485 9.041 1.00 93.31 84 ALA A O 1
ATOM 688 N N . ILE A 1 85 ? 2.185 3.466 9.909 1.00 93.75 85 ILE A N 1
ATOM 689 C CA . ILE A 1 85 ? 1.988 3.055 11.301 1.00 93.75 85 ILE A CA 1
ATOM 690 C C . ILE A 1 85 ? 0.979 3.978 11.964 1.00 93.75 85 ILE A C 1
ATOM 692 O O . ILE A 1 85 ? 1.110 5.200 11.937 1.00 93.75 85 ILE A O 1
ATOM 696 N N . PHE A 1 86 ? -0.016 3.373 12.599 1.00 93.88 86 PHE A N 1
ATOM 697 C CA . PHE A 1 86 ? -1.027 4.082 13.361 1.00 93.88 86 PHE A CA 1
ATOM 698 C C . PHE A 1 86 ? -1.055 3.564 14.790 1.00 93.88 86 PHE A C 1
ATOM 700 O O . PHE A 1 86 ? -0.943 2.363 15.021 1.00 93.88 86 PHE A O 1
ATOM 707 N N . ARG A 1 87 ? -1.240 4.450 15.761 1.00 92.19 87 ARG A N 1
ATOM 708 C CA . ARG A 1 87 ? -1.515 4.080 17.146 1.00 92.19 87 ARG A CA 1
ATOM 709 C C . ARG A 1 87 ? -3.012 4.169 17.393 1.00 92.19 87 ARG A C 1
ATOM 711 O O . ARG A 1 87 ? -3.619 5.204 17.130 1.00 92.19 87 ARG A O 1
ATOM 718 N N . MET A 1 88 ? -3.594 3.086 17.894 1.00 90.94 88 MET A N 1
ATOM 719 C CA . MET A 1 88 ? -5.007 3.040 18.252 1.00 90.94 88 MET A CA 1
ATOM 720 C C . MET A 1 88 ? -5.140 3.219 19.761 1.00 90.94 88 MET A C 1
ATOM 722 O O . MET A 1 88 ? -4.553 2.450 20.520 1.00 90.94 88 MET A O 1
ATOM 726 N N . ILE A 1 89 ? -5.879 4.242 20.185 1.00 89.69 89 ILE A N 1
ATOM 727 C CA . ILE A 1 89 ? -6.045 4.603 21.596 1.00 89.69 89 ILE A CA 1
ATOM 728 C C . ILE A 1 89 ? -7.536 4.658 21.921 1.00 89.69 89 ILE A C 1
ATOM 730 O O . ILE A 1 89 ? -8.316 5.197 21.136 1.00 89.69 89 ILE A O 1
ATOM 734 N N . SER A 1 90 ? -7.913 4.110 23.074 1.00 87.38 90 SER A N 1
ATOM 735 C CA . SER A 1 90 ? -9.259 4.227 23.634 1.00 87.38 90 SER A CA 1
ATOM 736 C C . SER A 1 90 ? -9.259 5.232 24.789 1.00 87.38 90 SER A C 1
ATOM 738 O O . SER A 1 90 ? -8.392 5.175 25.663 1.00 87.38 90 SER A O 1
ATOM 740 N N . PHE A 1 91 ? -10.217 6.155 24.778 1.00 84.75 91 PHE A N 1
ATOM 741 C CA . PHE A 1 91 ? -10.471 7.147 25.818 1.00 84.75 91 PHE A CA 1
ATOM 742 C C . PHE A 1 91 ? -11.925 7.009 26.282 1.00 84.75 91 PHE A C 1
ATOM 744 O O . PHE A 1 91 ? -12.815 7.699 25.786 1.00 84.75 91 PHE A O 1
ATOM 751 N N . GLY A 1 92 ? -12.174 6.097 27.224 1.00 80.38 92 GLY A N 1
ATOM 752 C CA . GLY A 1 92 ? -13.541 5.745 27.618 1.00 80.38 92 GLY A CA 1
ATOM 753 C C . GLY A 1 92 ? -14.279 5.096 26.448 1.00 80.38 92 GLY A C 1
ATOM 754 O O . GLY A 1 92 ? -13.852 4.050 25.968 1.00 80.38 92 GLY A O 1
ATOM 755 N N . ASP A 1 93 ? -15.338 5.750 25.970 1.00 74.44 93 ASP A N 1
ATOM 756 C CA . ASP A 1 93 ? -16.142 5.285 24.831 1.00 74.44 93 ASP A CA 1
ATOM 757 C C . ASP A 1 93 ? -15.633 5.809 23.471 1.00 74.44 93 ASP A C 1
ATOM 759 O O . ASP A 1 93 ? -16.165 5.448 22.420 1.00 74.44 93 ASP A O 1
ATOM 763 N N . GLU A 1 94 ? -14.605 6.669 23.459 1.00 84.19 94 GLU A N 1
ATOM 764 C CA . GLU A 1 94 ? -14.006 7.183 22.224 1.00 84.19 94 GLU A CA 1
ATOM 765 C C . GLU A 1 94 ? -12.820 6.330 21.773 1.00 84.19 94 GLU A C 1
ATOM 767 O O . GLU A 1 94 ? -11.894 6.071 22.541 1.00 84.19 94 GLU A O 1
ATOM 772 N N . LEU A 1 95 ? -12.777 5.991 20.485 1.00 89.81 95 LEU A N 1
ATOM 773 C CA . LEU A 1 95 ? -11.604 5.396 19.851 1.00 89.81 95 LEU A CA 1
ATOM 774 C C . LEU A 1 95 ? -10.943 6.432 18.938 1.00 89.81 95 LEU A C 1
ATOM 776 O O . LEU A 1 95 ? -11.618 7.151 18.203 1.00 89.81 95 LEU A O 1
ATOM 780 N N . LYS A 1 96 ? -9.613 6.532 18.991 1.00 89.50 96 LYS A N 1
ATOM 781 C CA . LYS A 1 96 ? -8.825 7.445 18.154 1.00 89.50 96 LYS A CA 1
ATOM 782 C C . LYS A 1 96 ? -7.701 6.699 17.463 1.00 89.50 96 LYS A C 1
ATOM 784 O O . LYS A 1 96 ? -7.067 5.818 18.046 1.00 89.50 96 LYS A O 1
ATOM 789 N N . LEU A 1 97 ? -7.441 7.095 16.223 1.00 90.88 97 LEU A N 1
ATOM 790 C CA . LEU A 1 97 ? -6.337 6.592 15.423 1.00 90.88 97 LEU A CA 1
ATOM 791 C C . LEU A 1 97 ? -5.352 7.731 15.158 1.00 90.88 97 LEU A C 1
ATOM 793 O O . LEU A 1 97 ? -5.680 8.708 14.490 1.00 90.88 97 LEU A O 1
ATOM 797 N N . ILE A 1 98 ? -4.144 7.607 15.699 1.00 89.69 98 ILE A N 1
ATOM 798 C CA . ILE A 1 98 ? -3.077 8.597 15.545 1.00 89.69 98 ILE A CA 1
ATOM 799 C C . ILE A 1 98 ? -2.095 8.071 14.508 1.00 89.69 98 ILE A C 1
ATOM 801 O O . ILE A 1 98 ? -1.480 7.025 14.711 1.00 89.69 98 ILE A O 1
ATOM 805 N N . TYR A 1 99 ? -1.944 8.785 13.397 1.00 90.31 99 TYR A N 1
ATOM 806 C CA . TYR A 1 99 ? -0.906 8.478 12.419 1.00 90.31 99 TYR A CA 1
ATOM 807 C C . TYR A 1 99 ? 0.465 8.863 12.978 1.00 90.31 99 TYR A C 1
ATOM 809 O O . TYR A 1 99 ? 0.666 10.003 13.391 1.00 90.31 99 TYR A O 1
ATOM 817 N N . LEU A 1 100 ? 1.397 7.911 12.992 1.00 89.12 100 LEU A N 1
ATOM 818 C CA . LEU A 1 100 ? 2.785 8.160 13.363 1.00 89.12 100 LEU A CA 1
ATOM 819 C C . LEU A 1 100 ? 3.552 8.483 12.083 1.00 89.12 100 LEU A C 1
ATOM 821 O O . LEU A 1 100 ? 3.750 7.609 11.240 1.00 89.12 100 LEU A O 1
ATOM 825 N N . GLU A 1 101 ? 3.928 9.750 11.916 1.00 82.81 101 GLU A N 1
ATOM 826 C CA . GLU A 1 101 ? 4.492 10.249 10.664 1.00 82.81 101 GLU A CA 1
ATOM 827 C C . GLU A 1 101 ? 5.745 9.463 10.241 1.00 82.81 101 GLU A C 1
ATOM 829 O O . GLU A 1 101 ? 6.732 9.344 10.975 1.00 82.81 101 GLU A O 1
ATOM 834 N N . ASN A 1 102 ? 5.713 8.927 9.021 1.00 72.19 102 ASN A N 1
ATOM 835 C CA . ASN A 1 102 ? 6.856 8.227 8.448 1.00 72.19 102 ASN A CA 1
ATOM 836 C C . ASN A 1 102 ? 8.063 9.166 8.299 1.00 72.19 102 ASN A C 1
ATOM 838 O O . ASN A 1 102 ? 7.913 10.338 7.975 1.00 72.19 102 ASN A O 1
ATOM 842 N N . GLY A 1 103 ? 9.265 8.644 8.554 1.00 71.75 103 GLY A N 1
ATOM 843 C CA . GLY A 1 103 ? 10.499 9.441 8.666 1.00 71.75 103 GLY A CA 1
ATOM 844 C C . GLY A 1 103 ? 10.837 9.831 10.111 1.00 71.75 103 GLY A C 1
ATOM 845 O O . GLY A 1 103 ? 12.007 10.006 10.450 1.00 71.75 103 GLY A O 1
ATOM 846 N N . ARG A 1 104 ? 9.838 9.838 11.002 1.00 80.38 104 ARG A N 1
ATOM 847 C CA . ARG A 1 104 ? 10.009 10.028 12.453 1.00 80.38 104 ARG A CA 1
ATO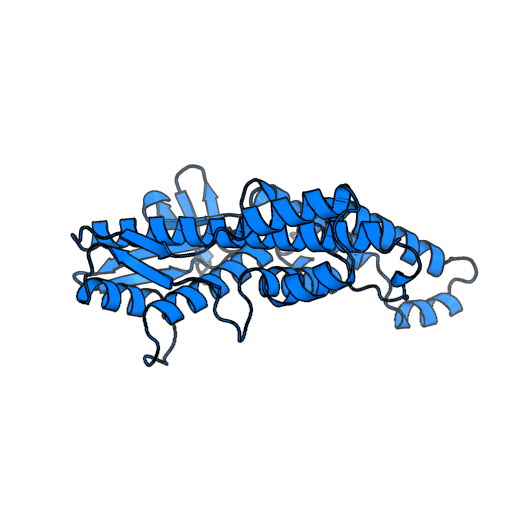M 848 C C . ARG A 1 104 ? 9.851 8.745 13.256 1.00 80.38 104 ARG A C 1
ATOM 850 O O . ARG A 1 104 ? 9.985 8.758 14.474 1.00 80.38 104 ARG A O 1
ATOM 857 N N . VAL A 1 105 ? 9.589 7.629 12.581 1.00 85.19 105 VAL A N 1
ATOM 858 C CA . VAL A 1 105 ? 9.384 6.330 13.217 1.00 85.19 105 VAL A CA 1
ATOM 859 C C . VAL A 1 105 ? 10.571 5.404 12.976 1.00 85.19 105 VAL A C 1
ATOM 861 O O . VAL A 1 105 ? 11.051 5.252 11.851 1.00 85.19 105 VAL A O 1
ATOM 864 N N . ARG A 1 106 ? 11.021 4.722 14.032 1.00 84.62 106 ARG A N 1
ATOM 865 C CA . ARG A 1 106 ? 11.958 3.596 13.958 1.00 84.62 106 ARG A CA 1
ATOM 866 C C . ARG A 1 106 ? 11.313 2.349 14.544 1.00 84.62 106 ARG A C 1
ATOM 868 O O . ARG A 1 106 ? 10.929 2.322 15.711 1.00 84.62 106 ARG A O 1
ATOM 875 N N . LEU A 1 107 ? 11.248 1.295 13.738 1.00 84.12 107 LEU A N 1
ATOM 876 C CA . LEU A 1 107 ? 10.788 -0.010 14.191 1.00 84.12 107 LEU A CA 1
ATOM 877 C C . LEU A 1 107 ? 11.921 -0.808 14.833 1.00 84.12 107 LEU A C 1
ATOM 879 O O . LEU A 1 107 ? 12.976 -1.017 14.227 1.00 84.12 107 LEU A O 1
ATOM 883 N N . LYS A 1 108 ? 11.661 -1.316 16.036 1.00 85.56 108 LYS A N 1
ATOM 884 C CA . LYS A 1 108 ? 12.418 -2.394 16.676 1.00 85.56 108 LYS A CA 1
ATOM 885 C C . LYS A 1 108 ? 11.510 -3.608 16.852 1.00 85.56 108 LYS A C 1
ATOM 887 O O . LYS A 1 108 ? 10.309 -3.544 16.621 1.00 85.56 108 LYS A O 1
ATOM 892 N N . ARG A 1 109 ? 12.096 -4.738 17.259 1.00 83.81 109 ARG A N 1
ATOM 893 C CA . ARG A 1 109 ? 11.432 -6.054 17.292 1.00 83.81 109 ARG A CA 1
ATOM 894 C C . ARG A 1 109 ? 10.035 -6.031 17.931 1.00 83.81 109 ARG A C 1
ATOM 896 O O . ARG A 1 109 ? 9.135 -6.644 17.378 1.00 83.81 109 ARG A O 1
ATOM 903 N N . ASN A 1 110 ? 9.874 -5.324 19.052 1.00 89.12 110 ASN A N 1
ATOM 904 C CA . ASN A 1 110 ? 8.617 -5.262 19.808 1.00 89.12 110 ASN A CA 1
ATOM 905 C C . ASN A 1 110 ? 8.140 -3.827 20.094 1.00 89.12 110 ASN A C 1
ATOM 907 O O . ASN A 1 110 ? 7.176 -3.647 20.840 1.00 89.12 110 ASN A O 1
ATOM 911 N N . SER A 1 111 ? 8.803 -2.814 19.536 1.00 91.44 111 SER A N 1
ATOM 912 C CA . SER A 1 111 ? 8.503 -1.422 19.854 1.00 91.44 111 SER A CA 1
ATOM 913 C C . SER A 1 111 ? 8.628 -0.492 18.658 1.00 91.44 111 SER A C 1
ATOM 915 O O . SER A 1 111 ? 9.383 -0.72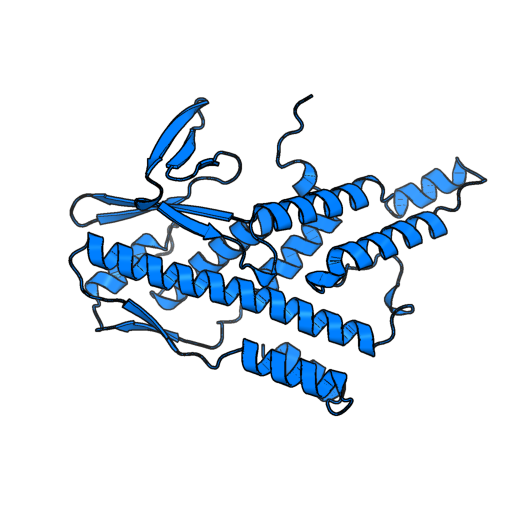7 17.709 1.00 91.44 111 SER A O 1
ATOM 917 N N . VAL A 1 112 ? 7.829 0.566 18.720 1.00 90.69 112 VAL A N 1
ATOM 918 C CA . VAL A 1 112 ? 7.773 1.657 17.758 1.00 90.69 112 VAL A CA 1
ATOM 919 C C . VAL A 1 112 ? 8.307 2.893 18.463 1.00 90.69 112 VAL A C 1
ATOM 921 O O . VAL A 1 112 ? 7.702 3.366 19.417 1.00 90.69 112 VAL A O 1
ATOM 924 N N . HIS A 1 113 ? 9.445 3.397 18.001 1.00 90.50 113 HIS A N 1
ATOM 925 C CA . HIS A 1 113 ? 10.044 4.622 18.514 1.00 90.50 113 HIS A CA 1
ATOM 926 C C . HIS A 1 113 ? 9.631 5.791 17.622 1.00 90.50 113 HIS A C 1
ATOM 928 O O . HIS A 1 113 ? 9.959 5.782 16.433 1.00 90.50 113 HIS A O 1
ATOM 934 N N . TYR A 1 114 ? 8.914 6.766 18.172 1.00 90.19 114 TYR A N 1
ATOM 935 C CA . TYR A 1 114 ? 8.423 7.942 17.460 1.00 90.19 114 TYR A CA 1
ATOM 936 C C . TYR A 1 114 ? 9.128 9.207 17.946 1.00 90.19 114 TYR A C 1
ATOM 938 O O . TYR A 1 114 ? 9.173 9.482 19.140 1.00 90.19 114 TYR A O 1
ATOM 946 N N . ILE A 1 115 ? 9.688 9.972 17.014 1.00 88.06 115 ILE A N 1
ATOM 947 C CA . ILE A 1 115 ? 10.386 11.228 17.286 1.00 88.06 115 ILE A CA 1
ATOM 948 C C . ILE A 1 115 ? 9.393 12.378 17.096 1.00 88.06 115 ILE A C 1
ATOM 950 O O . ILE A 1 115 ? 8.933 12.634 15.986 1.00 88.06 115 ILE A O 1
ATOM 954 N N . MET A 1 116 ? 9.070 13.068 18.181 1.00 84.44 116 MET A N 1
ATOM 955 C CA . MET A 1 116 ? 8.164 14.217 18.213 1.00 84.44 116 MET A CA 1
ATOM 956 C C . MET A 1 116 ? 8.823 15.475 17.611 1.00 84.44 116 MET A C 1
ATOM 958 O O . MET A 1 116 ? 10.045 15.539 17.469 1.00 84.44 116 MET A O 1
ATOM 962 N N . ASP A 1 117 ? 8.034 16.514 17.306 1.00 83.00 117 ASP A N 1
ATOM 963 C CA . ASP A 1 117 ? 8.532 17.789 16.740 1.00 83.00 117 ASP A CA 1
ATOM 964 C C . ASP A 1 117 ? 9.600 18.477 17.601 1.00 83.00 117 ASP A C 1
ATOM 966 O O . ASP A 1 117 ? 10.529 19.099 17.093 1.00 83.00 117 ASP A O 1
ATOM 970 N N . ASN A 1 118 ? 9.482 18.352 18.921 1.00 84.94 118 ASN A N 1
ATOM 971 C CA . ASN A 1 118 ? 10.433 18.884 19.900 1.00 84.94 118 ASN A CA 1
ATOM 972 C C . ASN A 1 118 ? 11.712 18.024 20.036 1.00 84.94 118 ASN A C 1
ATOM 974 O O . ASN A 1 118 ? 12.560 18.322 20.875 1.00 84.94 118 ASN A O 1
ATOM 978 N N . GLY A 1 119 ? 11.841 16.944 19.256 1.00 84.19 119 GLY A N 1
ATOM 979 C CA . GLY A 1 119 ? 12.964 16.011 19.294 1.00 84.19 119 GLY A CA 1
ATOM 980 C C . GLY A 1 119 ? 12.886 14.942 20.389 1.00 84.19 119 GLY A C 1
ATOM 981 O O . GLY A 1 119 ? 13.812 14.136 20.485 1.00 84.19 119 GLY A O 1
ATOM 982 N N . THR A 1 120 ? 11.823 14.896 21.203 1.00 87.12 120 THR A N 1
ATOM 983 C CA . THR A 1 120 ? 11.653 13.827 22.200 1.00 87.12 120 THR A CA 1
ATOM 984 C C . THR A 1 120 ? 11.244 12.520 21.535 1.00 87.12 120 THR A C 1
ATOM 986 O O . THR A 1 120 ? 10.433 12.513 20.612 1.00 87.12 120 THR A O 1
ATOM 989 N N . GLU A 1 121 ? 11.786 11.408 22.021 1.00 90.38 121 GLU A N 1
ATOM 990 C CA . GLU A 1 121 ? 11.466 10.069 21.529 1.00 90.38 121 GLU A CA 1
ATOM 991 C C . GLU A 1 121 ? 10.451 9.402 22.465 1.00 90.38 121 GLU A C 1
ATOM 993 O O . GLU A 1 121 ? 10.723 9.222 23.651 1.00 90.38 121 GLU A O 1
ATOM 998 N N . GLU A 1 122 ? 9.288 9.036 21.932 1.00 90.00 122 GLU A N 1
ATOM 999 C CA . GLU A 1 122 ? 8.297 8.213 22.623 1.00 90.00 122 GLU A CA 1
ATOM 1000 C C . GLU A 1 122 ? 8.390 6.765 22.138 1.00 90.00 122 GLU A C 1
ATOM 1002 O O . GLU A 1 122 ? 8.502 6.496 20.940 1.00 90.00 122 GLU A O 1
ATOM 1007 N N . GLU A 1 123 ? 8.340 5.817 23.072 1.00 92.38 123 GLU A N 1
ATOM 1008 C CA . GLU A 1 123 ? 8.327 4.391 22.764 1.00 92.38 123 GLU A CA 1
ATOM 1009 C C . GLU A 1 123 ? 6.925 3.820 22.978 1.00 92.38 123 GLU A C 1
ATOM 1011 O O . GLU A 1 123 ? 6.350 3.922 24.062 1.00 92.38 123 GLU A O 1
ATOM 1016 N N . TYR A 1 124 ? 6.393 3.171 21.945 1.00 90.44 124 TYR A N 1
ATOM 1017 C CA . TYR A 1 124 ? 5.121 2.462 22.002 1.00 90.44 124 TYR A CA 1
ATOM 1018 C C . TYR A 1 124 ? 5.328 0.965 21.815 1.00 90.44 124 TYR A C 1
ATOM 1020 O O . TYR A 1 124 ? 6.163 0.521 21.020 1.00 90.44 124 TYR A O 1
ATOM 1028 N N . ASN A 1 125 ? 4.513 0.162 22.496 1.00 90.31 125 ASN A N 1
ATOM 1029 C CA . ASN A 1 125 ? 4.460 -1.268 22.231 1.00 90.31 125 ASN A CA 1
ATOM 1030 C C . ASN A 1 125 ? 3.857 -1.502 20.841 1.00 90.31 125 ASN A C 1
ATOM 1032 O O . ASN A 1 125 ? 2.783 -0.987 20.534 1.00 90.31 125 ASN A O 1
ATOM 1036 N N . ILE A 1 126 ? 4.495 -2.332 20.012 1.00 89.06 126 ILE A N 1
ATOM 1037 C CA . ILE A 1 126 ? 3.984 -2.618 18.664 1.00 89.06 126 ILE A CA 1
ATOM 1038 C C . ILE A 1 126 ? 2.564 -3.207 18.681 1.00 89.06 126 ILE A C 1
ATOM 1040 O O . ILE A 1 126 ? 1.800 -2.992 17.746 1.00 89.06 126 ILE A O 1
ATOM 1044 N N . LYS A 1 127 ? 2.173 -3.886 19.771 1.00 87.62 127 LYS A N 1
ATOM 1045 C CA . LYS A 1 127 ? 0.815 -4.413 19.969 1.00 87.62 127 LYS A CA 1
ATOM 1046 C C . LYS A 1 127 ? -0.244 -3.323 20.104 1.00 87.62 127 LYS A C 1
ATOM 1048 O O . LYS A 1 127 ? -1.409 -3.599 19.841 1.00 87.62 127 LYS A O 1
ATOM 1053 N N . GLU A 1 128 ? 0.123 -2.098 20.473 1.00 87.75 128 GLU A N 1
ATOM 1054 C CA . GLU A 1 128 ? -0.777 -0.932 20.493 1.00 87.75 128 GLU A CA 1
ATOM 1055 C C . GLU A 1 128 ? -0.912 -0.294 19.106 1.00 87.75 128 GLU A C 1
ATOM 1057 O O . GLU A 1 128 ? -1.916 0.354 18.801 1.00 87.75 128 GLU A O 1
ATOM 1062 N N . CYS A 1 129 ? 0.020 -0.579 18.202 1.00 92.12 129 CYS A N 1
ATOM 1063 C CA . CYS A 1 129 ? 0.021 -0.054 16.847 1.00 92.12 129 CYS A CA 1
ATOM 1064 C C . CYS A 1 129 ? -0.723 -0.957 15.852 1.00 92.12 129 CYS A C 1
ATOM 1066 O O . CYS A 1 129 ? -0.957 -2.144 16.079 1.00 92.12 129 CYS A O 1
ATOM 1068 N N . VAL A 1 130 ? -1.118 -0.358 14.739 1.00 93.56 130 VAL A N 1
ATOM 1069 C CA . VAL A 1 130 ? -1.573 -1.011 13.518 1.00 93.56 130 VAL A CA 1
ATOM 1070 C C . VAL A 1 130 ? -0.521 -0.681 12.471 1.00 93.56 130 VAL A C 1
ATOM 1072 O O . VAL A 1 130 ? -0.281 0.492 12.180 1.00 93.56 130 VAL A O 1
ATOM 1075 N N . VAL A 1 131 ? 0.154 -1.711 11.969 1.00 92.94 131 VAL A N 1
ATOM 1076 C CA . VAL A 1 131 ? 1.276 -1.569 11.041 1.00 92.94 131 VAL A CA 1
ATOM 1077 C C . VAL A 1 131 ? 0.848 -2.098 9.683 1.00 92.94 131 VAL A C 1
ATOM 1079 O O . VAL A 1 131 ? 0.575 -3.284 9.529 1.00 92.94 131 VAL A O 1
ATOM 1082 N N . PHE A 1 132 ? 0.821 -1.213 8.698 1.00 94.56 132 PHE A N 1
ATOM 1083 C CA . PHE A 1 132 ? 0.680 -1.569 7.296 1.00 94.56 132 PHE A CA 1
ATOM 1084 C C . PHE A 1 132 ? 2.085 -1.637 6.699 1.00 94.56 132 PHE A C 1
ATOM 1086 O O . PHE A 1 132 ? 2.784 -0.628 6.677 1.00 94.56 132 PHE A O 1
ATOM 1093 N N . ASP A 1 133 ? 2.502 -2.806 6.220 1.00 93.00 133 ASP A N 1
ATOM 1094 C CA . ASP A 1 133 ? 3.776 -3.019 5.514 1.00 93.00 133 ASP A CA 1
ATOM 1095 C C . ASP A 1 133 ? 3.500 -3.415 4.055 1.00 93.00 133 ASP A C 1
ATOM 1097 O O . ASP A 1 133 ? 2.405 -3.876 3.711 1.00 93.00 133 ASP A O 1
ATOM 1101 N N . MET A 1 134 ? 4.506 -3.248 3.201 1.00 93.44 134 MET A N 1
ATOM 1102 C CA . MET A 1 134 ? 4.516 -3.795 1.853 1.00 93.44 134 MET A CA 1
ATOM 1103 C C . MET A 1 134 ? 4.341 -5.318 1.876 1.00 93.44 134 MET A C 1
ATOM 1105 O O . MET A 1 134 ? 4.959 -6.008 2.695 1.00 93.44 134 MET A O 1
ATOM 1109 N N . PRO A 1 135 ? 3.542 -5.877 0.951 1.00 94.12 135 PRO A N 1
ATOM 1110 C CA . PRO A 1 135 ? 3.376 -7.316 0.857 1.00 94.12 135 PRO A CA 1
ATOM 1111 C C . PRO A 1 135 ? 4.693 -7.993 0.423 1.00 94.12 135 PRO A C 1
ATOM 1113 O O . PRO A 1 135 ? 5.518 -7.373 -0.265 1.00 94.12 135 PRO A O 1
ATOM 1116 N N . PRO A 1 136 ? 4.912 -9.271 0.786 1.00 91.12 136 PRO A N 1
ATOM 1117 C CA . PRO A 1 136 ? 6.134 -10.006 0.449 1.00 91.12 136 PRO A CA 1
ATOM 1118 C C . PRO A 1 136 ? 6.491 -9.995 -1.044 1.00 91.12 136 PRO A C 1
ATOM 1120 O O . PRO A 1 136 ? 7.672 -9.944 -1.390 1.00 91.12 136 PRO A O 1
ATOM 1123 N N . GLU A 1 137 ? 5.489 -9.983 -1.923 1.00 91.00 137 GLU A N 1
ATOM 1124 C CA . GLU A 1 137 ? 5.618 -9.970 -3.383 1.00 91.00 137 GLU A CA 1
ATOM 1125 C C . GLU A 1 137 ? 6.304 -8.700 -3.908 1.00 91.00 137 GLU A C 1
ATOM 1127 O O . GLU A 1 137 ? 7.025 -8.747 -4.905 1.00 91.00 137 GLU A O 1
ATOM 1132 N N . VAL A 1 138 ? 6.134 -7.569 -3.216 1.00 89.94 138 VAL A N 1
ATOM 1133 C CA . VAL A 1 138 ? 6.809 -6.294 -3.530 1.00 89.94 138 VAL A CA 1
ATOM 1134 C C . VAL A 1 138 ? 8.194 -6.221 -2.878 1.00 89.94 138 VAL A C 1
ATOM 1136 O O . VAL A 1 138 ? 9.038 -5.405 -3.254 1.00 89.94 138 VAL A O 1
ATOM 1139 N N . GLY A 1 139 ? 8.466 -7.137 -1.947 1.00 82.88 139 GLY A N 1
ATOM 1140 C CA . GLY A 1 139 ? 9.606 -7.088 -1.055 1.00 82.88 139 GLY A CA 1
ATOM 1141 C C . GLY A 1 139 ? 9.340 -6.067 0.036 1.00 82.88 139 GLY A C 1
ATOM 1142 O O . GLY A 1 139 ? 9.338 -4.881 -0.268 1.00 82.88 139 GLY A O 1
ATOM 1143 N N . SER A 1 140 ? 9.143 -6.556 1.267 1.00 85.81 140 SER A N 1
ATOM 1144 C CA . SER A 1 140 ? 8.923 -5.809 2.524 1.00 85.81 140 SER A CA 1
ATOM 1145 C C . SER A 1 140 ? 9.594 -4.433 2.597 1.00 85.81 140 SER A C 1
ATOM 1147 O O . SER A 1 140 ? 10.568 -4.184 1.885 1.00 85.81 140 SER A O 1
ATOM 1149 N N . TYR A 1 141 ? 9.173 -3.557 3.520 1.00 87.00 141 TYR A N 1
ATOM 1150 C CA . TYR A 1 141 ? 9.611 -2.150 3.571 1.00 87.00 141 TYR A CA 1
ATOM 1151 C C . TYR A 1 141 ? 11.102 -1.895 3.245 1.00 87.00 141 TYR A C 1
ATOM 1153 O O . TYR A 1 141 ? 11.428 -0.955 2.523 1.00 87.00 141 TYR A O 1
ATOM 1161 N N . LYS A 1 142 ? 12.033 -2.743 3.722 1.00 86.75 142 LYS A N 1
ATOM 1162 C CA . LYS A 1 142 ? 13.478 -2.625 3.443 1.00 86.75 142 LYS A CA 1
ATOM 1163 C C . LYS A 1 142 ? 13.812 -2.760 1.960 1.00 86.75 142 LYS A C 1
ATOM 1165 O O . LYS A 1 142 ? 14.571 -1.951 1.429 1.00 86.75 142 LYS A O 1
ATOM 1170 N N . LYS A 1 143 ? 13.294 -3.802 1.306 1.00 90.38 143 LYS A N 1
ATOM 1171 C CA . LYS A 1 143 ? 13.589 -4.095 -0.100 1.00 90.38 143 LYS A CA 1
ATOM 1172 C C . LYS A 1 143 ? 12.923 -3.060 -1.000 1.00 90.38 143 LYS A C 1
ATOM 1174 O O . LYS A 1 143 ? 13.581 -2.554 -1.905 1.00 90.38 143 LYS A O 1
ATOM 1179 N N . TYR A 1 144 ? 11.686 -2.681 -0.691 1.00 92.50 144 TYR A N 1
ATOM 1180 C CA . TYR A 1 144 ? 10.995 -1.610 -1.398 1.00 92.50 144 TYR A CA 1
ATOM 1181 C C . TYR A 1 144 ? 11.720 -0.256 -1.279 1.00 92.50 144 TYR A C 1
ATOM 1183 O O . TYR A 1 144 ? 11.984 0.392 -2.289 1.00 92.50 144 TYR A O 1
ATOM 1191 N N . ASN A 1 145 ? 12.158 0.137 -0.079 1.00 89.38 145 ASN A N 1
ATOM 1192 C CA . ASN A 1 145 ? 12.912 1.384 0.098 1.00 89.38 145 ASN A CA 1
ATOM 1193 C C . ASN A 1 145 ? 14.290 1.343 -0.574 1.00 89.38 145 ASN A C 1
ATOM 1195 O O . ASN A 1 145 ? 14.750 2.355 -1.100 1.00 89.38 145 ASN A O 1
ATOM 1199 N N . SER A 1 146 ? 14.952 0.181 -0.607 1.00 90.44 146 SER A N 1
ATOM 1200 C CA . SER A 1 146 ? 16.172 0.019 -1.403 1.00 90.44 146 SER A CA 1
ATOM 1201 C C . SER A 1 146 ? 15.898 0.223 -2.893 1.00 90.44 146 SER A C 1
ATOM 1203 O O . SER A 1 146 ? 16.698 0.859 -3.574 1.00 90.44 146 SER A O 1
ATOM 1205 N N . PHE A 1 147 ? 14.774 -0.288 -3.397 1.00 92.25 147 PHE A N 1
ATOM 1206 C CA . PHE A 1 147 ? 14.350 -0.070 -4.775 1.00 92.25 147 PHE A CA 1
ATOM 1207 C C . PHE A 1 147 ? 14.104 1.415 -5.071 1.00 92.25 147 PHE A C 1
ATOM 1209 O O . PHE A 1 147 ? 14.650 1.918 -6.051 1.00 92.25 147 PHE A O 1
ATOM 1216 N N . LEU A 1 148 ? 13.374 2.137 -4.212 1.00 91.06 148 LEU A N 1
ATOM 1217 C CA . LEU A 1 148 ? 13.126 3.573 -4.401 1.00 91.06 148 LEU A CA 1
ATOM 1218 C C . LEU A 1 148 ? 14.421 4.393 -4.417 1.00 91.06 148 LEU A C 1
ATOM 1220 O O . LEU A 1 148 ? 14.578 5.286 -5.248 1.00 91.06 148 LEU A O 1
ATOM 1224 N N . ARG A 1 149 ? 15.377 4.066 -3.542 1.00 89.12 149 ARG A N 1
ATOM 1225 C CA . ARG A 1 149 ? 16.695 4.719 -3.521 1.00 89.12 149 ARG A CA 1
ATOM 1226 C C . ARG A 1 149 ? 17.475 4.469 -4.804 1.00 89.12 149 ARG A C 1
ATOM 1228 O O . ARG A 1 149 ? 18.009 5.414 -5.374 1.00 89.12 149 ARG A O 1
ATOM 1235 N N . ASN A 1 150 ? 17.495 3.226 -5.284 1.00 89.44 150 ASN A N 1
ATOM 1236 C CA . ASN A 1 150 ? 18.151 2.885 -6.547 1.00 89.44 150 ASN A CA 1
ATOM 1237 C C . ASN A 1 150 ? 17.480 3.599 -7.730 1.00 89.44 150 ASN A C 1
ATOM 1239 O O . ASN A 1 150 ? 18.161 4.093 -8.622 1.00 89.44 150 ASN A O 1
ATOM 1243 N N . LEU A 1 151 ? 16.150 3.710 -7.714 1.00 88.12 151 LEU A N 1
ATOM 1244 C CA . LEU A 1 151 ? 15.399 4.409 -8.754 1.00 88.12 151 LEU A CA 1
ATOM 1245 C C . LEU A 1 151 ? 15.677 5.919 -8.729 1.00 88.12 151 LEU A C 1
ATOM 1247 O O . LEU A 1 151 ? 15.798 6.547 -9.779 1.00 88.12 151 LEU A O 1
ATOM 1251 N N . SER A 1 152 ? 15.827 6.502 -7.539 1.00 86.88 152 SER A N 1
ATOM 1252 C CA . SER A 1 152 ? 16.244 7.895 -7.387 1.00 86.88 152 SER A CA 1
ATOM 1253 C C . SER A 1 152 ? 17.668 8.133 -7.864 1.00 86.88 152 SER A C 1
ATOM 1255 O O . SER A 1 152 ? 17.915 9.158 -8.490 1.00 86.88 152 SER A O 1
ATOM 1257 N N . PHE A 1 153 ? 18.589 7.215 -7.574 1.00 84.75 153 PHE A N 1
ATOM 1258 C CA . PHE A 1 153 ? 19.979 7.313 -8.013 1.00 84.75 153 PHE A CA 1
ATOM 1259 C C . PHE A 1 153 ? 20.081 7.344 -9.543 1.00 84.75 153 PHE A C 1
ATOM 1261 O O . PHE A 1 153 ? 20.785 8.172 -10.106 1.00 84.75 153 PHE A O 1
ATOM 1268 N N . LEU A 1 154 ? 19.292 6.526 -10.245 1.00 79.88 154 LEU A N 1
ATOM 1269 C CA . LEU A 1 154 ? 19.243 6.593 -11.709 1.00 79.88 154 LEU A CA 1
ATOM 1270 C C . LEU A 1 154 ? 18.764 7.960 -12.221 1.00 79.88 154 LEU A C 1
ATOM 1272 O O . LEU A 1 154 ? 19.193 8.394 -13.281 1.00 79.88 154 LEU A O 1
ATOM 1276 N N . ASN A 1 155 ? 17.906 8.657 -11.473 1.00 73.62 155 ASN A N 1
ATOM 1277 C CA . ASN A 1 155 ? 17.414 9.982 -11.848 1.00 73.62 155 ASN A CA 1
ATOM 1278 C C . ASN A 1 155 ? 18.419 11.106 -11.568 1.00 73.62 155 ASN A C 1
ATOM 1280 O O . ASN A 1 155 ? 18.360 12.123 -12.248 1.00 73.62 155 ASN A O 1
ATOM 1284 N N . THR A 1 156 ? 19.312 10.971 -10.581 1.00 71.50 156 THR A N 1
ATOM 1285 C CA . THR A 1 156 ? 20.364 11.983 -10.352 1.00 71.50 156 THR A CA 1
ATOM 1286 C C . THR A 1 156 ? 21.379 12.008 -11.489 1.00 71.50 156 THR A C 1
ATOM 1288 O O . THR A 1 156 ? 21.947 13.055 -11.772 1.00 71.50 156 THR A O 1
ATOM 1291 N N . GLU A 1 157 ? 21.547 10.877 -12.173 1.00 67.94 157 GLU A N 1
ATOM 1292 C CA . GLU A 1 157 ? 22.403 10.739 -13.354 1.00 67.94 157 GLU A CA 1
ATOM 1293 C C . GLU A 1 157 ? 21.690 11.127 -14.665 1.00 67.94 157 GLU A C 1
ATOM 1295 O O . GLU A 1 157 ? 22.339 11.259 -15.708 1.00 67.94 157 GLU A O 1
ATOM 1300 N N . GLN A 1 158 ? 20.359 11.304 -14.638 1.00 64.44 158 GLN A N 1
ATOM 1301 C CA . GLN A 1 158 ? 19.587 11.728 -15.806 1.00 64.44 158 GLN A CA 1
ATOM 1302 C C . GLN A 1 158 ? 19.753 13.226 -16.039 1.00 64.44 158 GLN A C 1
ATOM 1304 O O . GLN A 1 158 ? 19.360 14.062 -15.224 1.00 64.44 158 GLN A O 1
ATOM 1309 N N . VAL A 1 159 ? 20.265 13.572 -17.215 1.00 62.47 159 VAL A N 1
ATOM 1310 C CA . VAL A 1 159 ? 20.277 14.950 -17.692 1.00 62.47 159 VAL A CA 1
ATOM 1311 C C . VAL A 1 159 ? 18.947 15.205 -18.398 1.00 62.47 159 VAL A C 1
ATOM 1313 O O . VAL A 1 159 ? 18.595 14.519 -19.356 1.00 62.47 159 VAL A O 1
ATOM 1316 N N . GLY A 1 160 ? 18.181 16.191 -17.925 1.00 62.47 160 GLY A N 1
ATOM 1317 C CA . GLY A 1 160 ? 16.937 16.589 -18.587 1.00 62.47 160 GLY A CA 1
ATOM 1318 C C . GLY A 1 160 ? 17.187 17.035 -20.033 1.00 62.47 160 GLY A C 1
ATOM 1319 O O . GLY A 1 160 ? 18.261 17.539 -20.354 1.00 62.47 160 GLY A O 1
ATOM 1320 N N . SER A 1 161 ? 16.184 16.915 -20.906 1.00 59.25 161 SER A N 1
ATOM 1321 C CA . SER A 1 161 ? 16.301 17.246 -22.339 1.00 59.25 161 SER A CA 1
ATOM 1322 C C . SER A 1 161 ? 16.860 18.651 -22.616 1.00 59.25 161 SER A C 1
ATOM 1324 O O . SER A 1 161 ? 17.640 18.835 -23.545 1.00 59.25 161 SER A O 1
ATOM 1326 N N . MET A 1 162 ? 16.533 19.635 -21.774 1.00 56.81 162 MET A N 1
ATOM 1327 C CA . MET A 1 162 ? 17.078 20.997 -21.866 1.00 56.81 162 MET A CA 1
ATOM 1328 C C . MET A 1 162 ? 18.554 21.084 -21.451 1.00 56.81 162 MET A C 1
ATOM 1330 O O . MET A 1 162 ? 19.323 21.821 -22.066 1.00 56.81 162 MET A O 1
ATOM 1334 N N . GLY A 1 163 ? 18.964 20.312 -20.440 1.00 62.44 163 GLY A N 1
ATOM 1335 C CA . GLY A 1 163 ? 20.366 20.202 -20.032 1.00 62.44 163 GLY A CA 1
ATOM 1336 C C . GLY A 1 163 ? 21.203 19.481 -21.087 1.00 62.44 163 GLY A C 1
ATOM 1337 O O . GLY A 1 163 ? 22.319 19.898 -21.370 1.00 62.44 163 GLY A O 1
ATOM 1338 N N . LEU A 1 164 ? 20.628 18.475 -21.752 1.00 64.62 164 LEU A N 1
ATOM 1339 C CA . LEU A 1 164 ? 21.265 17.766 -22.862 1.00 64.62 164 LEU A CA 1
ATOM 1340 C C . LEU A 1 164 ? 21.609 18.709 -24.020 1.00 64.62 164 LEU A C 1
ATOM 1342 O O . LEU A 1 164 ? 22.733 18.682 -24.515 1.00 64.62 164 LEU A O 1
ATOM 1346 N N . LEU A 1 165 ? 20.679 19.589 -24.400 1.00 63.22 165 LEU A N 1
ATOM 1347 C CA . LEU A 1 165 ? 20.900 20.589 -25.451 1.00 63.22 165 LEU A CA 1
ATOM 1348 C C . LEU A 1 165 ? 21.991 21.606 -25.076 1.00 63.22 165 LEU A C 1
ATOM 1350 O O . LEU A 1 165 ? 22.784 21.998 -25.929 1.00 63.22 165 LEU A O 1
ATOM 1354 N N . GLN A 1 166 ? 22.065 22.015 -23.805 1.00 64.31 166 GLN A N 1
ATOM 1355 C CA . GLN A 1 166 ? 23.113 22.923 -23.323 1.00 64.31 166 GLN A CA 1
ATOM 1356 C C . GLN A 1 166 ? 24.488 22.242 -23.251 1.00 64.31 166 GLN A C 1
ATOM 1358 O O . GLN A 1 166 ? 25.499 22.851 -23.603 1.00 64.31 166 GLN A O 1
ATOM 1363 N N . MET A 1 167 ? 24.536 20.975 -22.833 1.00 64.88 167 MET A N 1
ATOM 1364 C CA . MET A 1 167 ? 25.786 20.231 -22.673 1.00 64.88 167 MET A CA 1
ATOM 1365 C C . MET A 1 167 ? 26.351 19.700 -23.996 1.00 64.88 167 MET A C 1
ATOM 1367 O O . MET A 1 167 ? 27.570 19.606 -24.126 1.00 64.88 167 MET A O 1
ATOM 1371 N N . GLN A 1 168 ? 25.514 19.438 -25.007 1.00 62.56 168 GLN A N 1
ATOM 1372 C CA . GLN A 1 168 ? 25.969 19.102 -26.366 1.00 62.56 168 GLN A CA 1
ATOM 1373 C C . GLN A 1 168 ? 26.841 20.205 -26.987 1.00 62.56 168 GLN A C 1
ATOM 1375 O O . GLN A 1 168 ? 27.755 19.905 -27.751 1.00 62.56 168 GLN A O 1
ATOM 1380 N N . GLY A 1 169 ? 26.619 21.473 -26.619 1.00 63.50 169 GLY A N 1
ATOM 1381 C CA . GLY A 1 169 ? 27.478 22.586 -27.033 1.00 63.50 169 GLY A CA 1
ATOM 1382 C C . GLY A 1 169 ? 28.831 22.652 -26.309 1.00 63.50 169 GLY A C 1
ATOM 1383 O O . GLY A 1 169 ? 29.753 23.286 -26.816 1.00 63.50 169 GLY A O 1
ATOM 1384 N N . GLN A 1 170 ? 28.967 22.011 -25.141 1.00 62.84 170 GLN A N 1
ATOM 1385 C CA . GLN A 1 170 ? 30.153 22.098 -24.273 1.00 62.84 170 GLN A CA 1
ATOM 1386 C C . GLN A 1 170 ? 31.019 20.829 -24.282 1.00 62.84 170 GLN A C 1
ATOM 1388 O O . GLN A 1 170 ? 32.224 20.907 -24.060 1.00 62.84 170 GLN A O 1
ATOM 1393 N N . LEU A 1 171 ? 30.429 19.662 -24.553 1.00 68.44 171 LEU A N 1
ATOM 1394 C CA . LEU A 1 171 ? 31.092 18.357 -24.511 1.00 68.44 171 LEU A CA 1
ATOM 1395 C C . LEU A 1 171 ? 30.994 17.675 -25.882 1.00 68.44 171 LEU A C 1
ATOM 1397 O O . LEU A 1 171 ? 30.194 16.766 -26.084 1.00 68.44 171 LEU A O 1
ATOM 1401 N N . GLN A 1 172 ? 31.840 18.104 -26.826 1.00 64.62 172 GLN A N 1
ATOM 1402 C CA . GLN A 1 172 ? 31.814 17.670 -28.237 1.00 64.62 172 GLN A CA 1
ATOM 1403 C C . GLN A 1 172 ? 32.035 16.159 -28.472 1.00 64.62 172 GLN A C 1
ATOM 1405 O O . GLN A 1 172 ? 31.838 15.683 -29.588 1.00 64.62 172 GLN A O 1
ATOM 1410 N N . HIS A 1 173 ? 32.433 15.392 -27.452 1.00 74.75 173 HIS A N 1
ATOM 1411 C CA . HIS A 1 173 ? 32.734 13.957 -27.570 1.00 74.75 173 HIS A CA 1
ATOM 1412 C C . HIS A 1 173 ? 31.857 13.051 -26.704 1.00 74.75 173 HIS A C 1
ATOM 1414 O O . HIS A 1 173 ? 32.076 11.841 -26.678 1.00 74.75 173 HIS A O 1
ATOM 1420 N N . TYR A 1 174 ? 30.885 13.607 -25.982 1.00 77.06 174 TYR A N 1
ATOM 1421 C CA . TYR A 1 174 ? 30.019 12.811 -25.126 1.00 77.06 174 TYR A CA 1
ATOM 1422 C C . TYR A 1 174 ? 28.702 12.480 -25.833 1.00 77.06 174 TYR A C 1
ATOM 1424 O O . TYR A 1 174 ? 27.939 13.374 -26.204 1.00 77.06 174 TYR A O 1
ATOM 1432 N N . ASP A 1 175 ? 28.416 11.186 -26.001 1.00 80.00 175 ASP A N 1
ATOM 1433 C CA . ASP A 1 175 ? 27.148 10.727 -26.569 1.00 80.00 175 ASP A CA 1
ATOM 1434 C C . ASP A 1 175 ? 26.058 10.682 -25.494 1.00 80.00 175 ASP A C 1
ATOM 1436 O O . ASP A 1 175 ? 25.773 9.665 -24.856 1.00 80.00 175 ASP A O 1
ATOM 1440 N N . PHE A 1 176 ? 25.422 11.832 -25.319 1.00 76.88 176 PHE A N 1
ATOM 1441 C CA . PHE A 1 176 ? 24.284 11.998 -24.429 1.00 76.88 176 PHE A CA 1
ATOM 1442 C C . PHE A 1 176 ? 23.091 11.097 -24.763 1.00 76.88 176 PHE A C 1
ATOM 1444 O O . PHE A 1 176 ? 22.348 10.706 -23.861 1.00 76.88 176 PHE A O 1
ATOM 1451 N N . THR A 1 177 ? 22.897 10.763 -26.041 1.00 77.38 177 THR A N 1
ATOM 1452 C CA . THR A 1 177 ? 21.797 9.891 -26.466 1.00 77.38 177 THR A CA 1
ATOM 1453 C C . THR A 1 177 ? 22.045 8.484 -25.948 1.00 77.38 177 THR A C 1
ATOM 1455 O O . THR A 1 177 ? 21.163 7.889 -25.328 1.00 77.38 177 THR A O 1
ATOM 1458 N N . MET A 1 178 ? 23.262 7.972 -26.141 1.00 81.38 178 MET A N 1
ATOM 1459 C CA . MET A 1 178 ? 23.653 6.658 -25.644 1.00 81.38 178 MET A CA 1
ATOM 1460 C C . MET A 1 178 ? 23.623 6.592 -24.112 1.00 81.38 178 MET A C 1
ATOM 1462 O O . MET A 1 178 ? 23.129 5.612 -23.557 1.00 81.38 178 MET A O 1
ATOM 1466 N N . HIS A 1 179 ? 24.075 7.637 -23.411 1.00 81.38 179 HIS A N 1
ATOM 1467 C CA . HIS A 1 179 ? 23.979 7.697 -21.946 1.00 81.38 179 HIS A CA 1
ATOM 1468 C C . HIS A 1 179 ? 22.533 7.615 -21.453 1.00 81.38 179 HIS A C 1
ATOM 1470 O O . HIS A 1 179 ? 22.212 6.776 -20.611 1.00 81.38 179 HIS A O 1
ATOM 1476 N N . GLN A 1 180 ? 21.633 8.420 -22.026 1.00 77.62 180 GLN A N 1
ATOM 1477 C CA . GLN A 1 180 ? 20.218 8.379 -21.660 1.00 77.62 180 GLN A CA 1
ATOM 1478 C C . GLN A 1 180 ? 19.602 7.003 -21.954 1.00 77.62 180 GLN A C 1
ATOM 1480 O O . GLN A 1 180 ? 18.827 6.492 -21.148 1.00 77.62 180 GLN A O 1
ATOM 1485 N N . MET A 1 181 ? 19.996 6.362 -23.060 1.00 78.75 181 MET A N 1
ATOM 1486 C CA . MET A 1 181 ? 19.568 4.999 -23.384 1.00 78.75 181 MET A CA 1
ATOM 1487 C C . MET A 1 181 ? 20.024 3.967 -22.347 1.00 78.75 181 MET A C 1
ATOM 1489 O O . MET A 1 181 ? 19.250 3.069 -22.018 1.00 78.75 181 MET A O 1
ATOM 1493 N N . ILE A 1 182 ? 21.254 4.080 -21.839 1.00 83.50 182 ILE A N 1
ATOM 1494 C CA . ILE A 1 182 ? 21.775 3.199 -20.785 1.00 83.50 182 ILE A CA 1
ATOM 1495 C C . ILE A 1 182 ? 20.973 3.396 -19.495 1.00 83.50 182 ILE A C 1
ATOM 1497 O O . ILE A 1 182 ? 20.536 2.418 -18.892 1.00 83.50 182 ILE A O 1
ATOM 1501 N N . LEU A 1 183 ? 20.717 4.645 -19.094 1.00 81.88 183 LEU A N 1
ATOM 1502 C CA . LEU A 1 183 ? 19.925 4.940 -17.896 1.00 81.88 183 LEU A CA 1
ATOM 1503 C C . LEU A 1 183 ? 18.486 4.424 -17.998 1.00 81.88 183 LEU A C 1
ATOM 1505 O O . LEU A 1 183 ? 17.931 3.934 -17.012 1.00 81.88 183 LEU A O 1
ATOM 1509 N N . GLU A 1 184 ? 17.876 4.513 -19.180 1.00 79.69 184 GLU A N 1
ATOM 1510 C CA . GLU A 1 184 ? 16.563 3.925 -19.431 1.00 79.69 184 GLU A CA 1
ATOM 1511 C C . GLU A 1 184 ? 16.612 2.394 -19.309 1.00 79.69 184 GLU A C 1
ATOM 1513 O O . GLU A 1 184 ? 15.805 1.836 -18.567 1.00 79.69 184 GLU A O 1
ATOM 1518 N N . ASP A 1 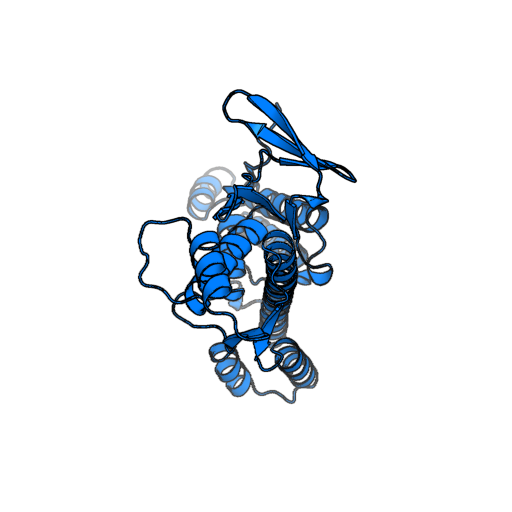185 ? 17.568 1.705 -19.941 1.00 84.25 185 ASP A N 1
ATOM 1519 C CA . ASP A 1 185 ? 17.705 0.240 -19.834 1.00 84.25 185 ASP A CA 1
ATOM 1520 C C . ASP A 1 185 ? 17.908 -0.221 -18.376 1.00 84.25 185 ASP A C 1
ATOM 1522 O O . ASP A 1 185 ? 17.249 -1.154 -17.906 1.00 84.25 185 ASP A O 1
ATOM 1526 N N . GLU A 1 186 ? 18.733 0.490 -17.605 1.00 86.44 186 GLU A N 1
ATOM 1527 C CA . GLU A 1 186 ? 18.916 0.225 -16.174 1.00 86.44 186 GLU A CA 1
ATOM 1528 C C . GLU A 1 186 ? 17.634 0.465 -15.364 1.00 86.44 186 GLU A C 1
ATOM 1530 O O . GLU A 1 186 ? 17.272 -0.351 -14.508 1.00 86.44 186 GLU A O 1
ATOM 1535 N N . SER A 1 187 ? 16.870 1.518 -15.674 1.00 83.81 187 SER A N 1
ATOM 1536 C CA . SER A 1 187 ? 15.555 1.745 -15.061 1.00 83.81 187 SER A CA 1
ATOM 1537 C C . SER A 1 187 ? 14.588 0.602 -15.376 1.00 83.81 187 SER A C 1
ATOM 1539 O O . SER A 1 187 ? 13.888 0.103 -14.487 1.00 83.81 187 SER A O 1
ATOM 1541 N N . TRP A 1 188 ? 14.587 0.114 -16.619 1.00 84.56 188 TRP A N 1
ATOM 1542 C CA . TRP A 1 188 ? 13.776 -1.020 -17.058 1.00 84.56 188 TRP A CA 1
ATOM 1543 C C . TRP A 1 188 ? 14.140 -2.312 -16.329 1.00 84.56 188 TRP A C 1
ATOM 1545 O O . TRP A 1 188 ? 13.230 -3.054 -15.935 1.00 84.56 188 TRP A O 1
ATOM 1555 N N . LYS A 1 189 ? 15.434 -2.580 -16.120 1.00 88.00 189 LYS A N 1
ATOM 1556 C CA . LYS A 1 189 ? 15.920 -3.724 -15.334 1.00 88.00 189 LYS A CA 1
ATOM 1557 C C . LYS A 1 189 ? 15.492 -3.611 -13.876 1.00 88.00 189 LYS A C 1
ATOM 1559 O O . LYS A 1 189 ? 14.912 -4.559 -13.342 1.00 88.00 189 LYS A O 1
ATOM 1564 N N . LEU A 1 190 ? 15.701 -2.446 -13.262 1.00 89.75 190 LEU A N 1
ATOM 1565 C CA . LEU A 1 190 ? 15.377 -2.192 -11.859 1.00 89.75 190 LEU A CA 1
ATOM 1566 C C . LEU A 1 190 ? 13.880 -2.372 -11.571 1.00 89.75 190 LEU A C 1
ATOM 1568 O O . LEU A 1 190 ? 13.493 -2.955 -10.561 1.00 89.75 190 LEU A O 1
ATOM 1572 N N . THR A 1 191 ? 13.027 -1.911 -12.482 1.00 90.62 191 THR A N 1
ATOM 1573 C CA . THR A 1 191 ? 11.562 -1.923 -12.330 1.00 90.62 191 THR A CA 1
ATOM 1574 C C . THR A 1 191 ? 10.906 -3.219 -12.815 1.00 90.62 191 THR A C 1
ATOM 1576 O O . THR A 1 191 ? 9.698 -3.399 -12.655 1.00 90.62 191 THR A O 1
ATOM 1579 N N . ARG A 1 192 ? 11.675 -4.164 -13.379 1.00 89.06 192 ARG A N 1
ATOM 1580 C CA . ARG A 1 192 ? 11.170 -5.405 -14.001 1.00 89.06 192 ARG A CA 1
ATOM 1581 C C . ARG A 1 192 ? 10.334 -6.277 -13.062 1.00 89.06 192 ARG A C 1
ATOM 1583 O O . ARG A 1 192 ? 9.407 -6.952 -13.521 1.00 89.06 192 ARG A O 1
ATOM 1590 N N . TYR A 1 193 ? 10.684 -6.308 -11.778 1.00 88.88 193 TYR A N 1
ATOM 1591 C CA . TYR A 1 193 ? 10.001 -7.154 -10.798 1.00 88.88 193 TYR A CA 1
ATOM 1592 C C . TYR A 1 193 ? 8.639 -6.577 -10.381 1.00 88.88 193 TYR A C 1
ATOM 1594 O O . TYR A 1 193 ? 7.697 -7.345 -10.229 1.00 88.88 193 TYR A O 1
ATOM 1602 N N . ILE A 1 194 ? 8.516 -5.246 -10.291 1.00 90.81 194 ILE A N 1
ATOM 1603 C CA . ILE A 1 194 ? 7.236 -4.547 -10.081 1.00 90.81 194 ILE A CA 1
ATOM 1604 C C . ILE A 1 194 ? 6.438 -4.451 -11.387 1.00 90.81 194 ILE A C 1
ATOM 1606 O O . ILE A 1 194 ? 5.225 -4.343 -11.361 1.00 90.81 194 ILE A O 1
ATOM 1610 N N . GLY A 1 195 ? 7.093 -4.499 -12.548 1.00 89.31 195 GLY A N 1
ATOM 1611 C CA . GLY A 1 195 ? 6.433 -4.382 -13.849 1.00 89.31 195 GLY A CA 1
ATOM 1612 C C . GLY A 1 195 ? 6.151 -2.942 -14.284 1.00 89.31 195 GLY A C 1
ATOM 1613 O O . GLY A 1 195 ? 5.596 -2.750 -15.359 1.00 89.31 195 GLY A O 1
ATOM 1614 N N . TYR A 1 196 ? 6.572 -1.934 -13.513 1.00 90.00 196 TYR A N 1
ATOM 1615 C CA . TYR A 1 196 ? 6.332 -0.525 -13.839 1.00 90.00 196 TYR A CA 1
ATOM 1616 C C . TYR A 1 196 ? 6.895 -0.152 -15.214 1.00 90.00 196 TYR A C 1
ATOM 1618 O O . TYR A 1 196 ? 8.041 -0.477 -15.527 1.00 90.00 196 TYR A O 1
ATOM 1626 N N . HIS A 1 197 ? 6.094 0.532 -16.025 1.00 78.81 197 HIS A N 1
ATOM 1627 C CA . HIS A 1 197 ? 6.538 1.121 -17.284 1.00 78.81 197 HIS A CA 1
ATOM 1628 C C . HIS A 1 197 ? 6.924 2.562 -17.039 1.00 78.81 197 HIS A C 1
ATOM 1630 O O . HIS A 1 197 ? 6.061 3.392 -16.778 1.00 78.81 197 HIS A O 1
ATOM 1636 N N . HIS A 1 198 ? 8.218 2.854 -17.123 1.00 73.44 198 HIS A N 1
ATOM 1637 C CA . HIS A 1 198 ? 8.693 4.227 -17.022 1.00 73.44 198 HIS A CA 1
ATOM 1638 C C . HIS A 1 198 ? 8.030 5.093 -18.109 1.00 73.44 198 HIS A C 1
ATOM 1640 O O . HIS A 1 198 ? 7.896 4.662 -19.262 1.00 73.44 198 HIS A O 1
ATOM 1646 N N . ARG A 1 199 ? 7.593 6.304 -17.742 1.00 73.31 199 ARG A N 1
ATOM 1647 C CA . ARG A 1 199 ? 7.094 7.313 -18.683 1.00 73.31 199 ARG A CA 1
ATOM 1648 C C . ARG A 1 199 ? 8.284 7.817 -19.518 1.00 73.31 199 ARG A C 1
ATOM 1650 O O . ARG A 1 199 ? 8.965 8.758 -19.130 1.00 73.31 199 ARG A O 1
ATOM 1657 N N . SER A 1 200 ? 8.578 7.134 -20.628 1.00 61.69 200 SER A N 1
ATOM 1658 C CA . SER A 1 200 ? 9.730 7.443 -21.492 1.00 61.69 200 SER A CA 1
ATOM 1659 C C . SER A 1 200 ? 9.695 8.885 -22.008 1.00 61.69 200 SER A C 1
ATOM 1661 O O . SER A 1 200 ? 8.670 9.343 -22.511 1.00 61.69 200 SER A O 1
ATOM 1663 N N . TYR A 1 201 ? 10.844 9.563 -21.954 1.00 55.19 201 TYR A N 1
ATOM 1664 C CA . TYR A 1 201 ? 11.018 10.927 -22.463 1.00 55.19 201 TYR A CA 1
ATOM 1665 C C . TYR A 1 201 ? 11.390 10.987 -23.955 1.00 55.19 201 TYR A C 1
ATOM 1667 O O . TYR A 1 201 ? 11.224 12.032 -24.579 1.00 55.19 201 TYR A O 1
ATOM 1675 N N . LEU A 1 202 ? 11.880 9.887 -24.542 1.00 51.78 202 LEU A N 1
ATOM 1676 C CA . LEU A 1 202 ? 12.450 9.855 -25.899 1.00 51.78 202 LEU A CA 1
ATOM 1677 C C . LEU A 1 202 ? 11.755 8.868 -26.852 1.00 51.78 202 LEU A C 1
ATOM 1679 O O . LEU A 1 202 ? 12.347 8.409 -27.826 1.00 51.78 202 LEU A O 1
ATOM 1683 N N . GLY A 1 203 ? 10.486 8.528 -26.606 1.00 51.44 203 GLY A N 1
ATOM 1684 C CA . GLY A 1 203 ? 9.728 7.688 -27.542 1.00 51.44 203 GLY A CA 1
ATOM 1685 C C . GLY A 1 203 ? 10.220 6.237 -27.603 1.00 51.44 203 GLY A C 1
ATOM 1686 O O . GLY A 1 203 ? 10.074 5.568 -28.628 1.00 51.44 203 GLY A O 1
ATOM 1687 N N . TYR A 1 204 ? 10.742 5.708 -26.490 1.00 51.94 204 TYR A N 1
ATOM 1688 C CA . TYR A 1 204 ? 11.184 4.309 -26.357 1.00 51.94 204 TYR A CA 1
ATOM 1689 C C . TYR A 1 204 ? 10.061 3.280 -26.599 1.00 51.94 204 TYR A C 1
ATOM 1691 O O . TYR A 1 204 ? 10.310 2.077 -26.665 1.00 51.94 204 TYR A O 1
ATOM 1699 N N . HIS A 1 205 ? 8.821 3.742 -26.799 1.00 53.47 205 HIS A N 1
ATOM 1700 C CA . HIS A 1 205 ? 7.693 2.960 -27.305 1.00 53.47 205 HIS A CA 1
ATOM 1701 C C . HIS A 1 205 ? 8.035 2.115 -28.544 1.00 53.47 205 HIS A C 1
ATOM 1703 O O . HIS A 1 205 ? 7.448 1.052 -28.712 1.00 53.47 205 HIS A O 1
ATOM 1709 N N . ASN A 1 206 ? 9.020 2.528 -29.349 1.00 56.50 206 ASN A N 1
ATOM 1710 C CA . ASN A 1 206 ? 9.432 1.814 -30.561 1.00 56.50 206 ASN A CA 1
ATOM 1711 C C . ASN A 1 206 ? 10.463 0.689 -30.329 1.00 56.50 206 ASN A C 1
ATOM 1713 O O . ASN A 1 206 ? 10.876 0.047 -31.291 1.00 56.50 206 ASN A O 1
ATOM 1717 N N . ARG A 1 207 ? 10.917 0.452 -29.088 1.00 65.94 207 ARG A N 1
ATOM 1718 C CA . ARG A 1 207 ? 12.005 -0.504 -28.784 1.00 65.94 207 ARG A CA 1
ATOM 1719 C C . ARG A 1 207 ? 11.583 -1.732 -27.985 1.00 65.94 207 ARG A C 1
ATOM 1721 O O . ARG A 1 207 ? 12.342 -2.693 -27.907 1.00 65.94 207 ARG A O 1
ATOM 1728 N N . SER A 1 208 ? 10.380 -1.738 -27.415 1.00 70.25 208 SER A N 1
ATOM 1729 C CA . SER A 1 208 ? 9.803 -2.937 -26.802 1.00 70.25 208 SER A CA 1
ATOM 1730 C C . SER A 1 208 ? 8.721 -3.509 -27.708 1.00 70.25 208 SER A C 1
ATOM 1732 O O . SER A 1 208 ? 7.805 -2.775 -28.079 1.00 70.25 208 SER A O 1
ATOM 1734 N N . PHE A 1 209 ? 8.759 -4.813 -27.996 1.00 77.06 209 PHE A N 1
ATOM 1735 C CA . PHE A 1 209 ? 7.599 -5.475 -28.596 1.00 77.06 209 PHE A CA 1
ATOM 1736 C C . PHE A 1 209 ? 6.370 -5.291 -27.705 1.00 77.06 209 PHE A C 1
ATOM 1738 O O . PHE A 1 209 ? 6.467 -5.367 -26.475 1.00 77.06 209 PHE A O 1
ATOM 1745 N N . GLU A 1 210 ? 5.209 -5.112 -28.334 1.00 76.44 210 GLU A N 1
ATOM 1746 C CA . GLU A 1 210 ? 3.929 -4.963 -27.638 1.00 76.44 210 GLU A CA 1
ATOM 1747 C C . GLU A 1 210 ? 3.712 -6.091 -26.628 1.00 76.44 210 GLU A C 1
ATOM 1749 O O . GLU A 1 210 ? 3.327 -5.820 -25.492 1.00 76.44 210 GLU A O 1
ATOM 1754 N N . PHE A 1 211 ? 4.083 -7.325 -26.995 1.00 82.25 211 PHE A N 1
ATOM 1755 C CA . PHE A 1 211 ? 4.059 -8.488 -26.108 1.00 82.25 211 PHE A CA 1
ATOM 1756 C C . PHE A 1 211 ? 4.620 -8.186 -24.707 1.00 82.25 211 PHE A C 1
ATOM 1758 O O . PHE A 1 211 ? 3.909 -8.287 -23.704 1.00 82.25 211 PHE A O 1
ATOM 1765 N N . TYR A 1 212 ? 5.877 -7.735 -24.641 1.00 81.75 212 TYR A N 1
ATOM 1766 C CA . TYR A 1 212 ? 6.566 -7.442 -23.382 1.00 81.75 212 TYR A CA 1
ATOM 1767 C C . TYR A 1 212 ? 5.955 -6.261 -22.639 1.00 81.75 212 TYR A C 1
ATOM 1769 O O . TYR A 1 212 ? 5.964 -6.233 -21.403 1.00 81.75 212 TYR A O 1
ATOM 1777 N N . ARG A 1 213 ? 5.417 -5.290 -23.381 1.00 79.94 213 ARG A N 1
ATOM 1778 C CA . ARG A 1 213 ? 4.754 -4.134 -22.794 1.00 79.94 213 ARG A CA 1
ATOM 1779 C C . ARG A 1 213 ? 3.522 -4.573 -22.007 1.00 79.94 213 ARG A C 1
ATOM 1781 O O . ARG A 1 213 ? 3.429 -4.285 -20.817 1.00 79.94 213 ARG A O 1
ATOM 1788 N N . TYR A 1 214 ? 2.626 -5.350 -22.604 1.00 82.25 214 TYR A N 1
ATOM 1789 C CA . TYR A 1 214 ? 1.432 -5.813 -21.891 1.00 82.25 214 TYR A CA 1
ATOM 1790 C C . TYR A 1 214 ? 1.749 -6.784 -20.762 1.00 82.25 214 TYR A C 1
ATOM 1792 O O . TYR A 1 214 ? 1.175 -6.635 -19.686 1.00 82.25 214 TYR A O 1
ATOM 1800 N N . SER A 1 215 ? 2.710 -7.697 -20.939 1.00 86.38 215 SER A N 1
ATOM 1801 C CA . SER A 1 215 ? 3.130 -8.592 -19.851 1.00 86.38 215 SER A CA 1
ATOM 1802 C C . SER A 1 215 ? 3.577 -7.807 -18.613 1.00 86.38 215 SER A C 1
ATOM 1804 O O . SER A 1 215 ? 3.259 -8.174 -17.485 1.00 86.38 215 SER A O 1
ATOM 1806 N N . ARG A 1 216 ? 4.292 -6.692 -18.802 1.00 87.38 216 ARG A N 1
ATOM 1807 C CA . ARG A 1 216 ? 4.676 -5.803 -17.698 1.00 87.38 216 ARG A CA 1
ATOM 1808 C C . ARG A 1 216 ? 3.501 -4.989 -17.152 1.00 87.38 216 ARG A C 1
ATOM 1810 O O . ARG A 1 216 ? 3.432 -4.834 -15.941 1.00 87.38 216 ARG A O 1
ATOM 1817 N N . CYS A 1 217 ? 2.564 -4.531 -17.989 1.00 86.25 217 CYS A N 1
ATOM 1818 C CA . CYS A 1 217 ? 1.354 -3.847 -17.509 1.00 86.25 217 CYS A CA 1
ATOM 1819 C C . CYS A 1 217 ? 0.527 -4.760 -16.594 1.00 86.25 217 CYS A C 1
ATOM 1821 O O . CYS A 1 217 ? 0.124 -4.339 -15.513 1.00 86.25 217 CYS A O 1
ATOM 1823 N N . LEU A 1 218 ? 0.316 -6.015 -17.009 1.00 88.25 218 LEU A N 1
ATOM 1824 C CA . LEU A 1 218 ? -0.382 -7.026 -16.213 1.00 88.25 218 LEU A CA 1
ATOM 1825 C C . LEU A 1 218 ? 0.336 -7.267 -14.886 1.00 88.25 218 LEU A C 1
ATOM 1827 O O . LEU A 1 218 ? -0.298 -7.207 -13.835 1.00 88.25 218 LEU A O 1
ATOM 1831 N N . ARG A 1 219 ? 1.664 -7.418 -14.920 1.00 91.44 219 ARG A N 1
ATOM 1832 C CA . ARG A 1 219 ? 2.477 -7.545 -13.707 1.00 91.44 219 ARG A CA 1
ATOM 1833 C C . ARG A 1 219 ? 2.356 -6.330 -12.794 1.00 91.44 219 ARG A C 1
ATOM 1835 O O . ARG A 1 219 ? 2.190 -6.499 -11.594 1.00 91.44 219 ARG A O 1
ATOM 1842 N N . PHE A 1 220 ? 2.403 -5.119 -13.343 1.00 92.06 220 PHE A N 1
ATOM 1843 C CA . PHE A 1 220 ? 2.271 -3.895 -12.558 1.00 92.06 220 PHE A CA 1
ATOM 1844 C C . PHE A 1 220 ? 0.920 -3.819 -11.861 1.00 92.06 220 PHE A C 1
ATOM 1846 O O . PHE A 1 220 ? 0.860 -3.584 -10.653 1.00 92.06 220 PHE A O 1
ATOM 1853 N N . LYS A 1 221 ? -0.153 -4.132 -12.593 1.00 90.06 221 LYS A N 1
ATOM 1854 C CA . LYS A 1 221 ? -1.492 -4.223 -12.019 1.00 90.06 221 LYS A CA 1
ATOM 1855 C C . LYS A 1 221 ? -1.558 -5.305 -10.943 1.00 90.06 221 LYS A C 1
ATOM 1857 O O . LYS A 1 221 ? -2.064 -5.046 -9.857 1.00 90.06 221 LYS A O 1
ATOM 1862 N N . LYS A 1 222 ? -0.979 -6.483 -11.184 1.00 92.56 222 LYS A N 1
ATOM 1863 C CA . LYS A 1 222 ? -0.870 -7.563 -10.193 1.00 92.56 222 LYS A CA 1
ATOM 1864 C C . LYS A 1 222 ? -0.193 -7.091 -8.908 1.00 92.56 222 LYS A C 1
ATOM 1866 O O . LYS A 1 222 ? -0.714 -7.300 -7.817 1.00 92.56 222 LYS A O 1
ATOM 1871 N N . THR A 1 223 ? 0.940 -6.405 -9.025 1.00 94.12 223 THR A N 1
ATOM 1872 C CA . THR A 1 223 ? 1.670 -5.832 -7.892 1.00 94.12 223 THR A CA 1
ATOM 1873 C C . THR A 1 223 ? 0.805 -4.831 -7.119 1.00 94.12 223 THR A C 1
ATOM 1875 O O . THR A 1 223 ? 0.736 -4.911 -5.894 1.00 94.12 223 THR A O 1
ATOM 1878 N N . GLN A 1 224 ? 0.085 -3.940 -7.807 1.00 93.56 224 GLN A N 1
ATOM 1879 C CA . GLN A 1 224 ? -0.857 -3.009 -7.169 1.00 93.56 224 GLN A CA 1
ATOM 1880 C C . GLN A 1 224 ? -1.973 -3.747 -6.414 1.00 93.56 224 GLN A C 1
ATOM 1882 O O . GLN A 1 224 ? -2.315 -3.374 -5.291 1.00 93.56 224 GLN A O 1
ATOM 1887 N N . LEU A 1 225 ? -2.504 -4.829 -6.989 1.00 91.62 225 LEU A N 1
ATOM 1888 C CA . LEU A 1 225 ? -3.519 -5.671 -6.355 1.00 91.62 225 LEU A CA 1
ATOM 1889 C C . LEU A 1 225 ? -3.001 -6.389 -5.105 1.00 91.62 225 LEU A C 1
ATOM 1891 O O . LEU A 1 225 ? -3.727 -6.459 -4.115 1.00 91.62 225 LEU A O 1
ATOM 1895 N N . HIS A 1 226 ? -1.756 -6.872 -5.107 1.00 93.81 226 HIS A N 1
ATOM 1896 C CA . HIS A 1 226 ? -1.141 -7.439 -3.903 1.00 93.81 226 HIS A CA 1
ATOM 1897 C C . HIS A 1 226 ? -1.075 -6.406 -2.773 1.00 93.81 226 HIS A C 1
ATOM 1899 O O . HIS A 1 226 ? -1.458 -6.710 -1.643 1.00 93.81 226 HIS A O 1
ATOM 1905 N N . VAL A 1 227 ? -0.658 -5.168 -3.072 1.00 94.69 227 VAL A N 1
ATOM 1906 C CA . VAL A 1 227 ? -0.631 -4.086 -2.071 1.00 94.69 227 VAL A CA 1
ATOM 1907 C C . VAL A 1 227 ? -2.043 -3.762 -1.588 1.00 94.69 227 VAL A C 1
ATOM 1909 O O . VAL A 1 227 ? -2.269 -3.644 -0.387 1.00 94.69 227 VAL A O 1
ATOM 1912 N N . ARG A 1 228 ? -3.018 -3.681 -2.497 1.00 92.62 228 ARG A N 1
ATOM 1913 C CA . ARG A 1 228 ? -4.423 -3.444 -2.149 1.00 92.62 228 ARG A CA 1
ATOM 1914 C C . ARG A 1 228 ? -4.974 -4.506 -1.197 1.00 92.62 228 ARG A C 1
ATOM 1916 O O . ARG A 1 228 ? -5.541 -4.165 -0.163 1.00 92.62 228 ARG A O 1
ATOM 1923 N N . 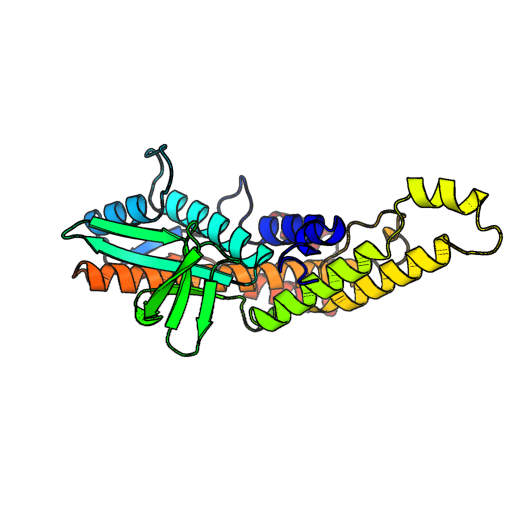ASN A 1 229 ? -4.779 -5.782 -1.520 1.00 91.88 229 ASN A N 1
ATOM 1924 C CA . ASN A 1 229 ? -5.253 -6.889 -0.692 1.00 91.88 229 ASN A CA 1
ATOM 1925 C C . ASN A 1 229 ? -4.562 -6.903 0.676 1.00 91.88 229 ASN A C 1
ATOM 1927 O O . ASN A 1 229 ? -5.208 -7.177 1.686 1.00 91.88 229 ASN A O 1
ATOM 1931 N N . GLN A 1 230 ? -3.277 -6.544 0.727 1.00 93.50 230 GLN A N 1
ATOM 1932 C CA . GLN A 1 230 ? -2.549 -6.377 1.980 1.00 93.50 230 GLN A CA 1
ATOM 1933 C C . GLN A 1 230 ? -3.142 -5.262 2.849 1.00 93.50 230 GLN A C 1
ATOM 1935 O O . GLN A 1 230 ? -3.335 -5.470 4.046 1.00 93.50 230 GLN A O 1
ATOM 1940 N N . ILE A 1 231 ? -3.483 -4.111 2.257 1.00 94.31 231 ILE A N 1
ATOM 1941 C CA . ILE A 1 231 ? -4.175 -3.024 2.965 1.00 94.31 231 ILE A CA 1
ATOM 1942 C C . ILE A 1 231 ? -5.498 -3.535 3.533 1.00 94.31 231 ILE A C 1
ATOM 1944 O O . ILE A 1 231 ? -5.763 -3.340 4.715 1.00 94.31 231 ILE A O 1
ATOM 1948 N N . TYR A 1 232 ? -6.309 -4.223 2.727 1.00 92.62 232 TYR A N 1
ATOM 1949 C CA . TYR A 1 232 ? -7.600 -4.743 3.175 1.00 92.62 232 TYR A CA 1
ATOM 1950 C C . TYR A 1 232 ? -7.462 -5.744 4.316 1.00 92.62 232 TYR A C 1
ATOM 1952 O O . TYR A 1 232 ? -8.163 -5.604 5.312 1.00 92.62 232 TYR A O 1
ATOM 1960 N N . ARG A 1 233 ? -6.505 -6.672 4.244 1.00 92.69 233 ARG A N 1
ATOM 1961 C CA . ARG A 1 233 ? -6.215 -7.595 5.348 1.00 92.69 233 ARG A CA 1
ATOM 1962 C C . ARG A 1 233 ? -5.878 -6.848 6.641 1.00 92.69 233 ARG A C 1
ATOM 1964 O O . ARG A 1 233 ? -6.470 -7.119 7.681 1.00 92.69 233 ARG A O 1
ATOM 1971 N N . CYS A 1 234 ? -4.986 -5.860 6.574 1.00 94.75 234 CYS A N 1
ATOM 1972 C CA . CYS A 1 234 ? -4.630 -5.050 7.740 1.00 94.75 234 CYS A CA 1
ATOM 1973 C C . CYS A 1 234 ? -5.812 -4.213 8.263 1.00 94.75 234 CYS A C 1
ATOM 1975 O O . CYS A 1 234 ? -5.914 -3.989 9.467 1.00 94.75 234 CYS A O 1
ATOM 1977 N N . LEU A 1 235 ? -6.738 -3.779 7.397 1.00 94.81 235 LEU A N 1
ATOM 1978 C CA . LEU A 1 235 ? -7.981 -3.135 7.835 1.00 94.81 235 LEU A CA 1
ATOM 1979 C C . LEU A 1 235 ? -8.879 -4.102 8.602 1.00 94.81 235 LEU A C 1
ATOM 1981 O O . LEU A 1 235 ? -9.431 -3.715 9.624 1.00 94.81 235 LEU A O 1
ATOM 1985 N N . GLN A 1 236 ? -9.003 -5.353 8.163 1.00 94.19 236 GLN A N 1
ATOM 1986 C CA . GLN A 1 236 ? -9.778 -6.357 8.897 1.00 94.19 236 GLN A CA 1
ATOM 1987 C C . GLN A 1 236 ? -9.191 -6.591 10.294 1.00 94.19 236 GLN A C 1
ATOM 1989 O O . GLN A 1 236 ? -9.916 -6.531 11.285 1.00 94.19 236 GLN A O 1
ATOM 1994 N N . GLU A 1 237 ? -7.868 -6.752 10.389 1.00 93.56 237 GLU A N 1
ATOM 1995 C CA . GLU A 1 237 ? -7.153 -6.879 11.667 1.00 93.56 237 GLU A CA 1
ATOM 1996 C C . GLU A 1 237 ? -7.352 -5.646 12.563 1.00 93.56 237 GLU A C 1
ATOM 1998 O O . GLU A 1 237 ? -7.577 -5.766 13.769 1.00 93.56 237 GLU A O 1
ATOM 2003 N N . MET A 1 238 ? -7.318 -4.450 11.973 1.00 94.62 238 MET A N 1
ATOM 2004 C CA . MET A 1 238 ? -7.581 -3.195 12.671 1.00 94.62 238 MET A CA 1
ATOM 2005 C C . MET A 1 238 ? -9.012 -3.125 13.218 1.00 94.62 238 MET A C 1
ATOM 2007 O O . MET A 1 238 ? -9.197 -2.682 14.350 1.00 94.62 238 MET A O 1
ATOM 2011 N N . PHE A 1 239 ? -10.015 -3.565 12.453 1.00 95.00 239 PHE A N 1
ATOM 2012 C CA . PHE A 1 239 ? -11.408 -3.611 12.908 1.00 95.00 239 PHE A CA 1
ATOM 2013 C C . PHE A 1 239 ? -11.583 -4.605 14.055 1.00 95.00 239 PHE A C 1
ATOM 2015 O O . PHE A 1 239 ? -12.178 -4.244 15.064 1.00 95.00 239 PHE A O 1
ATOM 2022 N N . VAL A 1 240 ? -11.002 -5.805 13.959 1.00 94.19 240 VAL A N 1
ATOM 2023 C CA . VAL A 1 240 ? -11.017 -6.791 15.056 1.00 94.19 240 VAL A CA 1
ATOM 2024 C C . VAL A 1 240 ? -10.367 -6.212 16.314 1.00 94.19 240 VAL A C 1
ATOM 2026 O O . VAL A 1 240 ? -10.884 -6.353 17.421 1.00 94.19 240 VAL A O 1
ATOM 2029 N N . LYS A 1 241 ? -9.247 -5.499 16.162 1.00 92.94 241 LYS A N 1
ATOM 2030 C CA . LYS A 1 241 ? -8.577 -4.831 17.281 1.00 92.94 241 LYS A CA 1
ATOM 2031 C C . LYS A 1 241 ? -9.445 -3.739 17.911 1.00 92.94 241 LYS A C 1
ATOM 2033 O O . LYS A 1 241 ? -9.538 -3.682 19.135 1.00 92.94 241 LYS A O 1
ATOM 2038 N N . ALA A 1 242 ? -10.091 -2.904 17.103 1.00 92.94 242 ALA A N 1
ATOM 2039 C CA . ALA A 1 242 ? -11.010 -1.877 17.588 1.00 92.94 242 ALA A CA 1
ATOM 2040 C C . ALA A 1 242 ? -12.248 -2.485 18.271 1.00 92.94 242 ALA A C 1
ATOM 2042 O O . ALA A 1 242 ? -12.694 -1.984 19.303 1.00 92.94 242 ALA A O 1
ATOM 2043 N N . ALA A 1 243 ? -12.769 -3.594 17.744 1.00 92.56 243 ALA A N 1
ATOM 2044 C CA . ALA A 1 243 ? -13.884 -4.330 18.329 1.00 92.56 243 ALA A CA 1
ATOM 2045 C C . ALA A 1 243 ? -13.510 -4.865 19.724 1.00 92.56 243 ALA A C 1
ATOM 2047 O O . ALA A 1 243 ? -14.200 -4.585 20.702 1.00 92.56 243 ALA A O 1
ATOM 2048 N N . ASN A 1 244 ? -12.331 -5.484 19.857 1.00 91.81 244 ASN A N 1
ATOM 2049 C CA . ASN A 1 244 ? -11.804 -5.941 21.148 1.00 91.81 244 ASN A CA 1
ATOM 2050 C C . ASN A 1 244 ? -11.627 -4.799 22.164 1.00 91.81 244 ASN A C 1
ATOM 2052 O O . ASN A 1 244 ? -11.919 -4.981 23.343 1.00 91.81 244 ASN A O 1
ATOM 2056 N N . LEU A 1 245 ? -11.173 -3.620 21.724 1.00 91.06 245 LEU A N 1
ATOM 2057 C CA . LEU A 1 245 ? -11.017 -2.443 22.593 1.00 91.06 245 LEU A CA 1
ATOM 2058 C C . LEU A 1 245 ? -12.353 -1.839 23.044 1.00 91.06 245 LEU A C 1
ATOM 2060 O O . LEU A 1 245 ? -12.407 -1.223 24.103 1.00 91.06 245 LEU A O 1
ATOM 2064 N N . THR A 1 246 ? -13.412 -2.010 22.254 1.00 90.00 246 THR A N 1
ATOM 2065 C CA . THR A 1 246 ? -14.762 -1.501 22.549 1.00 90.00 246 THR A CA 1
ATOM 2066 C C . THR A 1 246 ? -15.666 -2.557 23.191 1.00 90.00 246 THR A C 1
ATOM 2068 O O . THR A 1 246 ? -16.822 -2.276 23.492 1.00 90.00 246 THR A O 1
ATOM 2071 N N . GLY A 1 247 ? -15.162 -3.778 23.411 1.00 89.81 247 GLY A N 1
ATOM 2072 C CA . GLY A 1 247 ? -15.941 -4.888 23.964 1.00 89.81 247 GLY A CA 1
ATOM 2073 C C . GLY A 1 247 ? -17.004 -5.443 23.008 1.00 89.81 247 GLY A C 1
ATOM 2074 O O . GLY A 1 247 ? -17.928 -6.128 23.443 1.00 89.81 247 GLY A O 1
ATOM 2075 N N . VAL A 1 248 ? -16.892 -5.150 21.712 1.00 91.38 248 VAL A N 1
ATOM 2076 C CA . VAL A 1 248 ? -17.810 -5.614 20.671 1.00 91.38 248 VAL A CA 1
ATOM 2077 C C . VAL A 1 248 ? -17.207 -6.830 19.968 1.00 91.38 248 VAL A C 1
ATOM 2079 O O . VAL A 1 248 ? -16.015 -6.867 19.685 1.00 91.38 248 VAL A O 1
ATOM 2082 N N . ASN A 1 249 ? -18.032 -7.825 19.639 1.00 92.19 249 ASN A N 1
ATOM 2083 C CA . ASN A 1 249 ? -17.619 -8.943 18.792 1.00 92.19 249 ASN A CA 1
ATOM 2084 C C . ASN A 1 249 ? -18.082 -8.692 17.351 1.00 92.19 249 ASN A C 1
ATOM 2086 O O . ASN A 1 249 ? -19.218 -9.023 17.010 1.00 92.19 249 ASN A O 1
ATOM 2090 N N . CYS A 1 250 ? -17.239 -8.047 16.544 1.00 91.62 250 CYS A N 1
ATOM 2091 C CA . CYS A 1 250 ? -17.495 -7.759 15.133 1.00 91.62 250 CYS A CA 1
ATOM 2092 C C . CYS A 1 250 ? -16.208 -7.846 14.304 1.00 91.62 250 CYS A C 1
ATOM 2094 O O . CYS A 1 250 ? -15.117 -7.553 14.790 1.00 91.62 250 CYS A O 1
ATOM 2096 N N . GLU A 1 251 ? -16.358 -8.172 13.025 1.00 93.12 251 GLU A N 1
ATOM 2097 C CA . GLU A 1 251 ? -15.286 -8.210 12.034 1.00 93.12 251 GLU A CA 1
ATOM 2098 C C . GLU A 1 251 ? -15.686 -7.475 10.753 1.00 93.12 251 GLU A C 1
ATOM 2100 O O . GLU A 1 251 ? -16.869 -7.279 10.466 1.00 93.12 251 GLU A O 1
ATOM 2105 N N . LEU A 1 252 ? -14.687 -7.050 9.981 1.00 93.38 252 LEU A N 1
ATOM 2106 C CA . LEU A 1 252 ? -14.894 -6.459 8.665 1.00 93.38 252 LEU A CA 1
ATOM 2107 C C . LEU A 1 252 ? -14.744 -7.539 7.593 1.00 93.38 252 LEU A C 1
ATOM 2109 O O . LEU A 1 252 ? -13.687 -8.153 7.468 1.00 93.38 252 LEU A O 1
ATOM 2113 N N . GLU A 1 253 ? -15.752 -7.710 6.752 1.00 91.31 253 GLU A N 1
ATOM 2114 C CA . GLU A 1 253 ? -15.661 -8.537 5.554 1.00 91.31 253 GLU A CA 1
ATOM 2115 C C . GLU A 1 253 ? -15.688 -7.674 4.295 1.00 91.31 253 GLU A C 1
ATOM 2117 O O . GLU A 1 253 ? -16.502 -6.759 4.169 1.00 91.31 253 GLU A O 1
ATOM 2122 N N . MET A 1 254 ? -14.833 -8.004 3.327 1.00 86.56 254 MET A N 1
ATOM 2123 C CA . MET A 1 254 ? -14.927 -7.462 1.976 1.00 86.56 254 MET A CA 1
ATOM 2124 C C . MET A 1 254 ? -15.621 -8.475 1.067 1.00 86.56 254 MET A C 1
ATOM 2126 O O . MET A 1 254 ? -15.097 -9.553 0.801 1.00 86.56 254 MET A O 1
ATOM 2130 N N . GLN A 1 255 ? -16.784 -8.107 0.543 1.00 83.56 255 GLN A N 1
ATOM 2131 C CA . GLN A 1 255 ? -17.486 -8.881 -0.473 1.00 83.56 255 GLN A CA 1
ATOM 2132 C C . GLN A 1 255 ? -16.998 -8.432 -1.848 1.00 83.56 255 GLN A C 1
ATOM 2134 O O . GLN A 1 255 ? -17.373 -7.360 -2.321 1.00 83.56 255 GLN A O 1
ATOM 2139 N N . THR A 1 256 ? -16.126 -9.217 -2.481 1.00 74.56 256 THR A N 1
ATOM 2140 C CA . THR A 1 256 ? -15.615 -8.919 -3.824 1.00 74.56 256 THR A CA 1
ATOM 2141 C C . THR A 1 256 ? -15.278 -10.180 -4.615 1.00 74.56 256 THR A C 1
ATOM 2143 O O . THR A 1 256 ? -15.050 -11.247 -4.045 1.00 74.56 256 THR A O 1
ATOM 2146 N N . VAL A 1 257 ? -15.239 -10.045 -5.941 1.00 71.38 257 VAL A N 1
ATOM 2147 C CA . VAL A 1 257 ? -14.618 -11.029 -6.832 1.00 71.38 257 VAL A CA 1
ATOM 2148 C C . VAL A 1 257 ? -13.113 -10.873 -6.689 1.00 71.38 257 VAL A C 1
ATOM 2150 O O . VAL A 1 257 ? -12.629 -9.758 -6.810 1.00 71.38 257 VAL A O 1
ATOM 2153 N N . ASP A 1 258 ? -12.386 -11.965 -6.454 1.00 81.94 258 ASP A N 1
ATOM 2154 C CA . ASP A 1 258 ? -10.930 -11.957 -6.272 1.00 81.94 258 ASP A CA 1
ATOM 2155 C C . ASP A 1 258 ? -10.198 -11.441 -7.533 1.00 81.94 258 ASP A C 1
ATOM 2157 O O . ASP A 1 258 ? -10.062 -12.179 -8.517 1.00 81.94 258 ASP A O 1
ATOM 2161 N N . PRO A 1 259 ? -9.703 -10.189 -7.534 1.00 81.31 259 PRO A N 1
ATOM 2162 C CA . PRO A 1 259 ? -9.157 -9.564 -8.736 1.00 81.31 259 PRO A CA 1
ATOM 2163 C C . PRO A 1 259 ? -7.790 -10.142 -9.114 1.00 81.31 259 PRO A C 1
ATOM 2165 O O . PRO A 1 259 ? -7.383 -10.041 -10.272 1.00 81.31 259 PRO A O 1
ATOM 2168 N N . LEU A 1 260 ? -7.090 -10.776 -8.163 1.00 86.62 260 LEU A N 1
ATOM 2169 C CA . LEU A 1 260 ? -5.823 -11.451 -8.439 1.00 86.62 260 LEU A CA 1
ATOM 2170 C C . LEU A 1 260 ? -6.041 -12.671 -9.329 1.00 86.62 260 LEU A C 1
ATOM 2172 O O . LEU A 1 260 ? -5.323 -12.821 -10.311 1.00 86.62 260 LEU A O 1
ATOM 2176 N N . LYS A 1 261 ? -7.085 -13.471 -9.073 1.00 87.25 261 LYS A N 1
ATOM 2177 C CA . LYS A 1 261 ? -7.425 -14.623 -9.929 1.00 87.25 261 LYS A CA 1
ATOM 2178 C C . LYS A 1 261 ? -7.723 -14.212 -11.366 1.00 87.25 261 LYS A C 1
ATOM 2180 O O . LYS A 1 261 ? -7.352 -14.925 -12.296 1.00 87.25 261 LYS A O 1
ATOM 2185 N N . ILE A 1 262 ? -8.383 -13.066 -11.547 1.00 85.75 262 ILE A N 1
ATOM 2186 C CA . ILE A 1 262 ? -8.645 -12.515 -12.880 1.00 85.75 262 ILE A CA 1
ATOM 2187 C C . ILE A 1 262 ? -7.316 -12.179 -13.560 1.00 85.75 262 ILE A C 1
ATOM 2189 O O . ILE A 1 262 ? -7.070 -12.645 -14.668 1.00 85.75 262 ILE A O 1
ATOM 2193 N N . ILE A 1 263 ? -6.433 -11.427 -12.897 1.00 87.44 263 ILE A N 1
ATOM 2194 C CA . ILE A 1 263 ? -5.124 -11.074 -13.461 1.00 87.44 263 ILE A CA 1
ATOM 2195 C C . ILE A 1 263 ? -4.261 -12.311 -13.745 1.00 87.44 263 ILE A C 1
ATOM 2197 O O . ILE A 1 263 ? -3.656 -12.372 -14.810 1.00 87.44 263 ILE A O 1
ATOM 2201 N N . ASP A 1 264 ? -4.245 -13.312 -12.864 1.00 89.69 264 ASP A N 1
ATOM 2202 C CA . ASP A 1 264 ? -3.516 -14.570 -13.077 1.00 89.69 264 ASP A CA 1
ATOM 2203 C C . ASP A 1 264 ? -4.002 -15.304 -14.330 1.00 89.69 264 ASP A C 1
ATOM 2205 O O . ASP A 1 264 ? -3.202 -15.794 -15.133 1.00 89.69 264 ASP A O 1
ATOM 2209 N N . HIS A 1 265 ? -5.321 -15.349 -14.530 1.00 88.62 265 HIS A N 1
ATOM 2210 C CA . HIS A 1 265 ? -5.906 -15.922 -15.733 1.00 88.62 265 HIS A CA 1
ATOM 2211 C C . HIS A 1 265 ? -5.487 -15.144 -16.990 1.00 88.62 265 HIS A C 1
ATOM 2213 O O . HIS A 1 265 ? -5.084 -15.757 -17.979 1.00 88.62 265 HIS A O 1
ATOM 2219 N N . LEU A 1 266 ? -5.506 -13.807 -16.946 1.00 87.94 266 LEU A N 1
ATOM 2220 C CA . LEU A 1 266 ? -5.092 -12.966 -18.074 1.00 87.94 266 LEU A CA 1
ATOM 2221 C C . LEU A 1 266 ? -3.603 -13.094 -18.392 1.00 87.94 266 LEU A C 1
ATOM 2223 O O . LEU A 1 266 ? -3.245 -13.154 -19.565 1.00 87.94 266 LEU A O 1
ATOM 2227 N N . GLU A 1 267 ? -2.737 -13.159 -17.377 1.00 87.50 267 GLU A N 1
ATOM 2228 C CA . GLU A 1 267 ? -1.306 -13.411 -17.569 1.00 87.50 267 GLU A CA 1
ATOM 2229 C C . GLU A 1 267 ? -1.084 -14.755 -18.270 1.00 87.50 267 GLU A C 1
ATOM 2231 O O . GLU A 1 267 ? -0.292 -14.832 -19.210 1.00 87.50 267 GLU A O 1
ATOM 2236 N N . ASN A 1 268 ? -1.802 -15.803 -17.858 1.00 89.50 268 ASN A N 1
ATOM 2237 C CA . ASN A 1 268 ? -1.688 -17.123 -18.471 1.00 89.50 268 ASN A CA 1
ATOM 2238 C C . ASN A 1 268 ? -2.169 -17.122 -19.934 1.00 89.50 268 ASN A C 1
ATOM 2240 O O . ASN A 1 268 ? -1.455 -17.577 -20.827 1.00 89.50 268 ASN A O 1
ATOM 2244 N N . GLU A 1 269 ? -3.347 -16.562 -20.211 1.00 89.75 269 GLU A N 1
ATOM 2245 C CA . GLU A 1 269 ? -3.890 -16.496 -21.574 1.00 89.75 269 GLU A CA 1
ATOM 2246 C C . GLU A 1 269 ? -3.039 -15.614 -22.501 1.00 89.75 269 GLU A C 1
ATOM 2248 O O . GLU A 1 269 ? -2.852 -15.951 -23.673 1.00 89.75 269 GLU A O 1
ATOM 2253 N N . TRP A 1 270 ? -2.467 -14.520 -21.985 1.00 88.50 270 TRP A N 1
ATOM 2254 C CA . TRP A 1 270 ? -1.533 -13.674 -22.731 1.00 88.50 270 TRP A CA 1
ATOM 2255 C C . TRP A 1 270 ? -0.236 -14.409 -23.071 1.00 88.50 270 TRP A C 1
ATOM 2257 O O . TRP A 1 270 ? 0.176 -14.421 -24.230 1.00 88.50 270 TRP A O 1
ATOM 2267 N N . ASN A 1 271 ? 0.381 -15.076 -22.092 1.00 86.12 271 ASN A N 1
ATOM 2268 C CA . ASN A 1 271 ? 1.629 -15.813 -22.302 1.00 86.12 271 ASN A CA 1
ATOM 2269 C C . ASN A 1 271 ? 1.460 -16.996 -23.269 1.00 86.12 271 ASN A C 1
ATOM 2271 O O . ASN A 1 271 ? 2.406 -17.351 -23.967 1.00 86.12 271 ASN A O 1
ATOM 2275 N N . ASN A 1 272 ? 0.256 -17.568 -23.350 1.00 88.31 272 ASN A N 1
ATOM 2276 C CA . ASN A 1 272 ? -0.079 -18.636 -24.294 1.00 88.31 272 ASN A CA 1
ATOM 2277 C C . ASN A 1 272 ? -0.551 -18.122 -25.669 1.00 88.31 272 ASN A C 1
ATOM 2279 O O . ASN A 1 272 ? -0.945 -18.929 -26.510 1.00 88.31 272 ASN A O 1
ATOM 2283 N N . GLY A 1 273 ? -0.566 -16.803 -25.901 1.00 85.06 273 GLY A N 1
ATOM 2284 C CA . GLY A 1 273 ? -1.001 -16.199 -27.166 1.00 85.06 273 GLY A CA 1
ATOM 2285 C C . GLY A 1 273 ? -2.504 -16.323 -27.453 1.00 85.06 273 GLY A C 1
ATOM 2286 O O . GLY A 1 273 ? -2.927 -16.134 -28.591 1.00 85.06 273 GLY A O 1
ATOM 2287 N N . ARG A 1 274 ? -3.317 -16.653 -26.442 1.00 85.56 274 ARG A N 1
ATOM 2288 C CA . ARG A 1 274 ? -4.773 -16.852 -26.564 1.00 85.56 274 ARG A CA 1
ATOM 2289 C C . ARG A 1 274 ? -5.570 -15.571 -26.344 1.00 85.56 274 ARG A C 1
ATOM 2291 O O . ARG A 1 274 ? -6.697 -15.448 -26.820 1.00 85.56 274 ARG A O 1
ATOM 2298 N N . LEU A 1 275 ? -4.985 -14.602 -25.643 1.00 83.19 275 LEU A N 1
ATOM 2299 C CA . LEU A 1 275 ? -5.620 -13.320 -25.371 1.00 83.19 275 LEU A CA 1
ATOM 2300 C C . LEU A 1 275 ? -5.305 -12.310 -26.478 1.00 83.19 275 LEU A C 1
ATOM 2302 O O . LEU A 1 275 ? -4.152 -11.944 -26.696 1.00 83.19 275 LEU A O 1
ATOM 2306 N N . SER A 1 276 ? -6.342 -11.820 -27.160 1.00 78.38 276 SER A N 1
ATOM 2307 C CA . SER A 1 276 ? -6.171 -10.748 -28.144 1.00 78.38 276 SER A CA 1
ATOM 2308 C C . SER A 1 276 ? -5.875 -9.407 -27.464 1.00 78.38 276 SER A C 1
ATOM 2310 O O . SER A 1 276 ? -6.415 -9.097 -26.399 1.00 78.38 276 SER A O 1
ATOM 2312 N N . PHE A 1 277 ? -5.093 -8.560 -28.130 1.00 69.88 277 PHE A N 1
ATOM 2313 C CA . PHE A 1 277 ? -4.784 -7.197 -27.686 1.00 69.88 277 PHE A CA 1
ATOM 2314 C C . PHE A 1 277 ? -6.042 -6.362 -27.377 1.00 69.88 277 PHE A C 1
ATOM 2316 O O . PHE A 1 277 ? -6.116 -5.669 -26.362 1.00 69.88 277 PHE A O 1
ATOM 2323 N N . LYS A 1 278 ? -7.076 -6.473 -28.223 1.00 73.44 278 LYS A N 1
ATOM 2324 C CA . LYS A 1 278 ? -8.354 -5.762 -28.058 1.00 73.44 278 LYS A CA 1
ATOM 2325 C C . LYS A 1 278 ? -9.076 -6.171 -26.771 1.00 73.44 278 LYS A C 1
ATOM 2327 O O . LYS A 1 278 ? -9.670 -5.326 -26.104 1.00 73.44 278 LYS A O 1
ATOM 2332 N N . SER A 1 279 ? -9.008 -7.454 -26.417 1.00 72.62 279 SER A N 1
ATOM 2333 C CA . SER A 1 279 ? -9.580 -7.978 -25.173 1.00 72.62 279 SER A CA 1
ATOM 2334 C C . SER A 1 279 ? -8.848 -7.421 -23.951 1.00 72.62 279 SER A C 1
ATOM 2336 O O . SER A 1 279 ? -9.483 -7.032 -22.977 1.00 72.62 279 SER A O 1
ATOM 2338 N N . LEU A 1 280 ? -7.522 -7.312 -24.033 1.00 70.50 280 LEU A N 1
ATOM 2339 C CA . LEU A 1 280 ? -6.662 -6.803 -22.964 1.00 70.50 280 LEU A CA 1
ATOM 2340 C C . LEU A 1 280 ? -6.951 -5.337 -22.618 1.00 70.50 280 LEU A C 1
ATOM 2342 O O . LEU A 1 280 ? -7.093 -5.004 -21.444 1.00 70.50 280 LEU A O 1
ATOM 2346 N N . ILE A 1 281 ? -7.109 -4.477 -23.632 1.00 67.75 281 ILE A N 1
ATOM 2347 C CA . ILE A 1 281 ? -7.469 -3.063 -23.431 1.00 67.75 281 ILE A CA 1
ATOM 2348 C C . ILE A 1 281 ? -8.808 -2.943 -22.707 1.00 67.75 281 ILE A C 1
ATOM 2350 O O . ILE A 1 281 ? -8.917 -2.197 -21.737 1.00 67.75 281 ILE A O 1
ATOM 2354 N N . ARG A 1 282 ? -9.815 -3.706 -23.143 1.00 64.94 282 ARG A N 1
ATOM 2355 C CA . ARG A 1 282 ? -11.147 -3.667 -22.534 1.00 64.94 282 ARG A CA 1
ATOM 2356 C C . ARG A 1 282 ? -11.106 -4.064 -21.058 1.00 64.94 282 ARG A C 1
ATOM 2358 O O . ARG A 1 282 ? -11.684 -3.376 -20.231 1.00 64.94 282 ARG A O 1
ATOM 2365 N N . ILE A 1 283 ? -10.370 -5.123 -20.732 1.00 67.88 283 ILE A N 1
ATOM 2366 C CA . ILE A 1 283 ? -10.283 -5.648 -19.365 1.00 67.88 283 ILE A CA 1
ATOM 2367 C C . ILE A 1 283 ? -9.447 -4.732 -18.458 1.00 67.88 283 ILE A C 1
ATOM 2369 O O . ILE A 1 283 ? -9.762 -4.570 -17.283 1.00 67.88 283 ILE A O 1
ATOM 2373 N N . SER A 1 284 ? -8.423 -4.065 -19.000 1.00 57.56 284 SER A N 1
ATOM 2374 C CA . SER A 1 284 ? -7.613 -3.099 -18.244 1.00 57.56 284 SER A CA 1
ATOM 2375 C C . SER A 1 284 ? -8.384 -1.857 -17.779 1.00 57.56 284 SER A C 1
ATOM 2377 O O . SER A 1 284 ? -7.947 -1.200 -16.842 1.00 57.56 284 SER A O 1
ATOM 2379 N N . LEU A 1 285 ? -9.523 -1.549 -18.411 1.00 57.28 285 LEU A N 1
ATOM 2380 C CA . LEU A 1 285 ? -10.411 -0.449 -18.022 1.00 57.28 285 LEU A CA 1
ATOM 2381 C C . LEU A 1 285 ? -11.411 -0.850 -16.923 1.00 57.28 285 LEU A C 1
ATOM 2383 O O . LEU A 1 285 ? -12.003 0.024 -16.297 1.00 57.28 285 LEU A O 1
ATOM 2387 N N . GLU A 1 286 ? -11.617 -2.151 -16.703 1.00 56.00 286 GLU A N 1
ATOM 2388 C CA . GLU A 1 286 ? -12.612 -2.693 -15.765 1.00 56.00 286 GLU A CA 1
ATOM 2389 C C . GLU A 1 286 ? -11.993 -3.130 -14.414 1.00 56.00 286 GLU A C 1
ATOM 2391 O O . GLU A 1 286 ? -12.729 -3.350 -13.451 1.00 56.00 286 GLU A O 1
ATOM 2396 N N . LEU A 1 287 ? -10.656 -3.230 -14.323 1.00 55.19 287 LEU A N 1
ATOM 2397 C CA . LEU A 1 287 ? -9.877 -3.646 -13.136 1.00 55.19 287 LEU A CA 1
ATOM 2398 C C . LEU A 1 287 ? -9.176 -2.478 -12.432 1.00 55.19 287 LEU A C 1
ATOM 2400 O O . LEU A 1 287 ? -8.987 -2.526 -11.189 1.00 55.19 287 LEU A O 1
#

Radius of gyration: 22.01 Å; chains: 1; bounding box: 57×42×58 Å

Sequence (287 aa):
MKTNSDDYLHSATVHMFLEDFSNGIIPYGHRPSGTFVVKPRNEAFEKIMRDVLHSERYSRYGLQDSIIDFARKVSYSLVRYGIAIFRMISFGDELKLIYLENGRVRLKRNSVHYIMDNGTEEEYNIKECVVFDMPPEVGSYKKYNSFLRNLSFLNTEQVGSMGLLQMQGQLQHYDFTMHQMILEDESWKLTRYIGYHHRSYLGYHNRSFEFYRYSRCLRFKKTQLHVRNQIYRCLQEMFVKAANLTGVNCELEMQTVDPLKIIDHLENEWNNGRLSFKSLIRISLEL

Secondary structure (DSSP, 8-state):
----TTGGGG-HHHHHHHHHHHHHHS-SSS--SSEEEEES--HHHHHHHHHHH--SS-TT--HHHHHHHHHHHHHHHHHHHSEEEEEEEEETTEEEEEEE-TTSEEE-SSEEEEE-TTSPEEEEEGGGEEEEE--GGG-THHHHHHHHHHHHHHHHSPPPHHHHHHHHTT-TT--HHHHHHHHHHHHHHHHTTTT-----SS-GGGTS-HHHHHHHHHHHHHHHHHHHHHHHHHHHHHHHHHHHHHT---EEEEE---HHHHHHHHHHHHHTT-S-HHHHHHHHTT-

pLDDT: mean 82.13, std 12.82, range [28.78, 95.0]